Protein AF-A0A836WNL7-F1 (afdb_monomer)

Structure (mmCIF, N/CA/C/O backbone):
data_AF-A0A836WNL7-F1
#
_entry.id   AF-A0A836WNL7-F1
#
loop_
_atom_site.group_PDB
_atom_site.id
_atom_site.type_symbol
_atom_site.label_atom_id
_atom_site.label_alt_id
_atom_site.label_comp_id
_atom_site.label_asym_id
_atom_site.label_entity_id
_atom_site.label_seq_id
_atom_site.pdbx_PDB_ins_code
_atom_site.Cartn_x
_atom_site.Cartn_y
_atom_site.Cartn_z
_atom_site.occupancy
_atom_site.B_iso_or_equiv
_atom_site.auth_seq_id
_atom_site.auth_comp_id
_atom_site.auth_asym_id
_atom_site.auth_atom_id
_at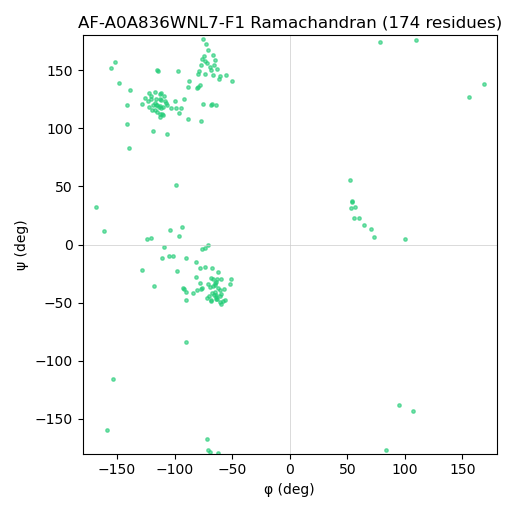om_site.pdbx_PDB_model_num
ATOM 1 N N . MET A 1 1 ? -23.773 41.985 -26.431 1.00 36.91 1 MET A N 1
ATOM 2 C CA . MET A 1 1 ? -22.742 41.544 -27.398 1.00 36.91 1 MET A CA 1
ATOM 3 C C . MET A 1 1 ? -21.486 41.192 -26.605 1.00 36.91 1 MET A C 1
ATOM 5 O O . MET A 1 1 ? -20.664 42.053 -26.332 1.00 36.91 1 MET A O 1
ATOM 9 N N . MET A 1 2 ? -21.438 39.966 -26.078 1.00 31.97 2 MET A N 1
ATOM 10 C CA . MET A 1 2 ? -20.544 39.547 -24.991 1.00 31.97 2 MET A CA 1
ATOM 11 C C . MET A 1 2 ? -19.539 38.528 -25.542 1.00 31.97 2 MET A C 1
ATOM 13 O O . MET A 1 2 ? -19.937 37.491 -26.067 1.00 31.97 2 MET A O 1
ATOM 17 N N . ARG A 1 3 ? -18.244 38.865 -25.496 1.00 30.48 3 ARG A N 1
ATOM 18 C CA . ARG A 1 3 ? -17.140 38.001 -25.944 1.00 30.48 3 ARG A CA 1
ATOM 19 C C . ARG A 1 3 ? -17.009 36.801 -25.004 1.00 30.48 3 ARG A C 1
ATOM 21 O O . ARG A 1 3 ? -16.735 36.974 -23.820 1.00 30.48 3 ARG A O 1
ATOM 28 N N . ILE A 1 4 ? -17.155 35.603 -25.557 1.00 38.91 4 ILE A N 1
ATOM 29 C CA . ILE A 1 4 ? -16.926 34.326 -24.878 1.00 38.91 4 ILE A CA 1
ATOM 30 C C . ILE A 1 4 ? -15.406 34.094 -24.809 1.00 38.91 4 ILE A C 1
ATOM 32 O O . ILE A 1 4 ? -14.763 33.813 -25.817 1.00 38.91 4 ILE A O 1
ATOM 36 N N . ARG A 1 5 ? -14.825 34.255 -23.614 1.00 42.00 5 ARG A N 1
ATOM 37 C CA . ARG A 1 5 ? -13.522 33.692 -23.215 1.00 42.00 5 ARG A CA 1
ATOM 38 C C . ARG A 1 5 ? -13.811 32.301 -22.648 1.00 42.00 5 ARG A C 1
ATOM 40 O O . ARG A 1 5 ? -14.395 32.218 -21.575 1.00 42.00 5 ARG A O 1
ATOM 47 N N . GLY A 1 6 ? -13.451 31.236 -23.360 1.00 35.34 6 GLY A N 1
ATOM 48 C CA . GLY A 1 6 ? -13.792 29.877 -22.921 1.00 35.34 6 GLY A CA 1
ATOM 49 C C . GLY A 1 6 ? -13.090 28.746 -23.667 1.00 35.34 6 GLY A C 1
ATOM 50 O O . GLY A 1 6 ? -13.686 27.695 -23.853 1.00 35.34 6 GLY A O 1
ATOM 51 N N . LEU A 1 7 ? -11.852 28.946 -24.123 1.00 39.00 7 LEU A N 1
ATOM 52 C C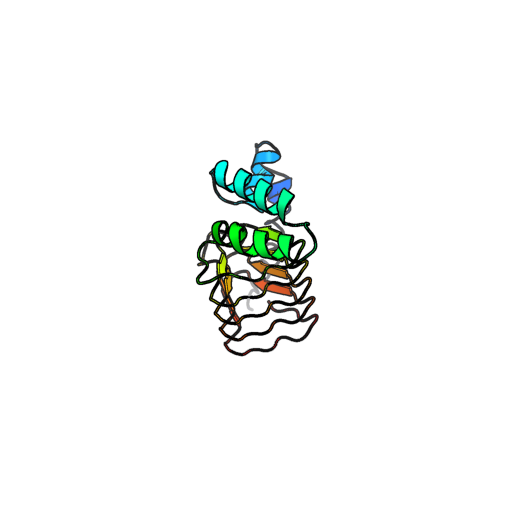A . LEU A 1 7 ? -11.053 27.883 -24.740 1.00 39.00 7 LEU A CA 1
ATOM 53 C C . LEU A 1 7 ? -9.601 27.985 -24.262 1.00 39.00 7 LEU A C 1
ATOM 55 O O . LEU A 1 7 ? -8.788 28.607 -24.938 1.00 39.00 7 LEU A O 1
ATOM 59 N N . GLN A 1 8 ? -9.288 27.425 -23.084 1.00 38.69 8 GLN A N 1
ATOM 60 C CA . GLN A 1 8 ? -7.892 27.123 -22.709 1.00 38.69 8 GLN A CA 1
ATOM 61 C C . GLN A 1 8 ? -7.681 26.098 -21.570 1.00 38.69 8 GLN A C 1
ATOM 63 O O . GLN A 1 8 ? -6.557 25.930 -21.116 1.00 38.69 8 GLN A O 1
ATOM 68 N N . GLU A 1 9 ? -8.698 25.350 -21.125 1.00 37.88 9 GLU A N 1
ATOM 69 C CA . GLU A 1 9 ? -8.537 24.370 -20.022 1.00 37.88 9 GLU A CA 1
ATOM 70 C C . GLU A 1 9 ? -8.297 22.914 -20.478 1.00 37.88 9 GLU A C 1
ATOM 72 O O . GLU A 1 9 ? -8.245 22.000 -19.658 1.00 37.88 9 GLU A O 1
ATOM 77 N N . GLY A 1 10 ? -8.112 22.674 -21.780 1.00 35.94 10 GLY A N 1
ATOM 78 C CA . GLY A 1 10 ? -8.030 21.321 -22.351 1.00 35.94 10 GLY A CA 1
ATOM 79 C C . GLY A 1 10 ? -6.639 20.676 -22.432 1.00 35.94 10 GLY A C 1
ATOM 80 O O . GLY A 1 10 ? -6.562 19.480 -22.695 1.00 35.94 10 GLY A O 1
ATOM 81 N N . GLU A 1 11 ? -5.542 21.410 -22.219 1.00 33.09 11 GLU A N 1
ATOM 82 C CA . GLU A 1 11 ? -4.189 20.919 -22.569 1.00 33.09 11 GLU A CA 1
ATOM 83 C C . GLU A 1 11 ? -3.281 20.575 -21.373 1.00 33.09 11 GLU A C 1
ATOM 85 O O . GLU A 1 11 ? -2.185 20.052 -21.549 1.00 33.09 11 GLU A O 1
ATOM 90 N N . LEU A 1 12 ? -3.735 20.771 -20.132 1.00 40.84 12 LEU A N 1
ATOM 91 C CA . LEU A 1 12 ? -2.866 20.727 -18.943 1.00 40.84 12 LEU A CA 1
ATOM 92 C C . LEU A 1 12 ? -2.769 19.371 -18.214 1.00 40.84 12 LEU A C 1
ATOM 94 O O . LEU A 1 12 ? -2.291 19.321 -17.082 1.00 40.84 12 LEU A O 1
ATOM 98 N N . LYS A 1 13 ? -3.196 18.249 -18.815 1.00 41.47 13 LYS A N 1
ATOM 99 C CA . LYS A 1 13 ? -3.274 16.956 -18.092 1.00 41.47 13 LYS A CA 1
ATOM 100 C C . LYS A 1 13 ? -2.527 15.762 -18.681 1.00 41.47 13 LYS A C 1
ATOM 102 O O . LYS A 1 13 ? -2.578 14.681 -18.097 1.00 41.47 13 LYS A O 1
ATOM 107 N N . THR A 1 14 ? -1.764 15.949 -19.755 1.00 35.97 14 THR A N 1
ATOM 108 C CA . THR A 1 14 ? -1.021 14.850 -20.410 1.00 35.97 14 THR A CA 1
ATOM 109 C C . THR A 1 14 ? 0.503 14.959 -20.245 1.00 35.97 14 THR A C 1
ATOM 111 O O . THR A 1 14 ? 1.229 13.993 -20.482 1.00 35.97 14 THR A O 1
ATOM 114 N N . GLU A 1 15 ? 1.017 16.096 -19.763 1.00 41.31 15 GLU A N 1
ATOM 115 C CA . GLU A 1 15 ? 2.460 16.387 -19.756 1.00 41.31 15 GLU A CA 1
ATOM 116 C C . GLU A 1 15 ? 3.266 15.678 -18.649 1.00 41.31 15 GLU A C 1
ATOM 118 O O . GLU A 1 15 ? 4.472 15.479 -18.793 1.00 41.31 15 GLU A O 1
ATOM 123 N N . GLY A 1 16 ? 2.631 15.208 -17.570 1.00 47.62 16 GLY A N 1
ATOM 124 C CA . GLY A 1 16 ? 3.345 14.723 -16.377 1.00 47.62 16 GLY A CA 1
ATOM 125 C C . GLY A 1 16 ? 4.158 13.427 -16.545 1.00 47.62 16 GLY A C 1
ATOM 126 O O . GLY A 1 16 ? 5.073 13.180 -15.762 1.00 47.62 16 GLY A O 1
ATOM 127 N N . THR A 1 17 ? 3.872 12.600 -17.561 1.00 48.97 17 THR A N 1
ATOM 128 C CA . THR A 1 17 ? 4.565 11.302 -17.749 1.00 48.97 17 THR A CA 1
ATOM 129 C C . THR A 1 17 ? 5.353 11.218 -19.062 1.00 48.97 17 THR A C 1
ATOM 131 O O . THR A 1 17 ? 6.455 10.668 -19.072 1.00 48.97 17 THR A O 1
ATOM 134 N N . GLN A 1 18 ? 4.859 11.812 -20.157 1.00 49.47 18 GLN A N 1
ATOM 135 C CA . GLN A 1 18 ? 5.565 11.803 -21.448 1.00 49.47 18 GLN A CA 1
ATOM 136 C C . GLN A 1 18 ? 6.716 12.823 -21.510 1.00 49.47 18 GLN A C 1
ATOM 138 O O . GLN A 1 18 ? 7.769 12.519 -22.079 1.00 49.47 18 GLN A O 1
ATOM 143 N N . ALA A 1 19 ? 6.609 13.985 -20.854 1.00 49.03 19 ALA A N 1
ATOM 144 C CA . ALA A 1 19 ? 7.695 14.972 -20.844 1.00 49.03 19 ALA A CA 1
ATOM 145 C C . ALA A 1 19 ? 8.943 14.461 -20.094 1.00 49.03 19 ALA A C 1
ATOM 147 O O . ALA A 1 19 ? 10.072 14.682 -20.536 1.00 49.03 19 ALA A O 1
ATOM 148 N N . ALA A 1 20 ? 8.755 13.681 -19.021 1.00 50.22 20 ALA A N 1
ATOM 149 C CA . ALA A 1 20 ? 9.847 13.093 -18.236 1.00 50.22 20 ALA A CA 1
ATOM 150 C C . ALA A 1 20 ? 10.658 12.032 -19.016 1.00 50.22 20 ALA A C 1
ATOM 152 O O . ALA A 1 20 ? 11.864 11.853 -18.791 1.00 50.22 20 ALA A O 1
ATOM 153 N N . LEU A 1 21 ? 10.016 11.334 -19.958 1.00 52.97 21 LEU A N 1
ATOM 154 C CA . LEU A 1 21 ? 10.684 10.390 -20.854 1.00 52.97 21 LEU A CA 1
ATOM 155 C C . LEU A 1 21 ? 11.452 11.125 -21.961 1.00 52.97 21 LEU A C 1
ATOM 157 O O . LEU A 1 21 ? 12.590 10.748 -22.243 1.00 52.97 21 LEU A O 1
ATOM 161 N N . THR A 1 22 ? 10.903 12.225 -22.482 1.00 57.53 22 THR A N 1
ATOM 162 C CA . THR A 1 22 ? 11.357 12.821 -23.750 1.00 57.53 22 THR A CA 1
ATOM 163 C C . THR A 1 22 ? 12.325 14.005 -23.605 1.00 57.53 22 THR A C 1
ATOM 165 O O . THR A 1 22 ? 13.107 14.242 -24.522 1.00 57.53 22 THR A O 1
ATOM 168 N N . ARG A 1 23 ? 12.378 14.732 -22.472 1.00 51.62 23 ARG A N 1
ATOM 169 C CA . ARG A 1 23 ? 13.345 15.840 -22.294 1.00 51.62 23 ARG A CA 1
ATOM 170 C C . ARG A 1 23 ? 13.933 15.937 -20.884 1.00 51.62 23 ARG A C 1
ATOM 172 O O . ARG A 1 23 ? 13.234 16.149 -19.902 1.00 51.62 23 ARG A O 1
ATOM 179 N N . GLY A 1 24 ? 15.258 15.819 -20.809 1.00 44.22 24 GLY A N 1
ATOM 180 C CA . GLY A 1 24 ? 16.067 16.154 -19.635 1.00 44.22 24 GLY A CA 1
ATOM 181 C C . GLY A 1 24 ? 17.393 15.379 -19.625 1.00 44.22 24 GLY A C 1
ATOM 182 O O . GLY A 1 24 ? 17.347 14.150 -19.729 1.00 44.22 24 GLY A O 1
ATOM 183 N N . PRO A 1 25 ? 18.562 16.039 -19.502 1.00 48.31 25 PRO A N 1
ATOM 184 C CA . PRO A 1 25 ? 19.845 15.349 -19.436 1.00 48.31 25 PRO A CA 1
ATOM 185 C C . PRO A 1 25 ? 19.931 14.556 -18.124 1.00 48.31 25 PRO A C 1
ATOM 187 O O . PRO A 1 25 ? 19.791 15.106 -17.031 1.00 48.31 25 PRO A O 1
ATOM 190 N N . GLY A 1 26 ? 20.117 13.240 -18.225 1.00 55.16 26 GLY A N 1
ATOM 191 C CA . GLY A 1 26 ? 20.288 12.355 -17.073 1.00 55.16 26 GLY A CA 1
ATOM 192 C C . GLY A 1 26 ? 20.212 10.875 -17.448 1.00 55.16 26 GLY A C 1
ATOM 193 O O . GLY A 1 26 ? 19.359 10.475 -18.236 1.00 55.16 26 GLY A O 1
ATOM 194 N N . SER A 1 27 ? 21.101 10.063 -16.866 1.00 67.25 27 SER A N 1
ATOM 195 C CA . SER A 1 27 ? 21.155 8.604 -17.059 1.00 67.25 27 SER A CA 1
ATOM 196 C C . SER A 1 27 ? 19.811 7.928 -16.726 1.00 67.25 27 SER A C 1
ATOM 198 O O . SER A 1 27 ? 19.111 8.362 -15.807 1.00 67.25 27 SER A O 1
ATOM 200 N N . ALA A 1 28 ? 19.447 6.852 -17.437 1.00 63.75 28 ALA A N 1
ATOM 201 C 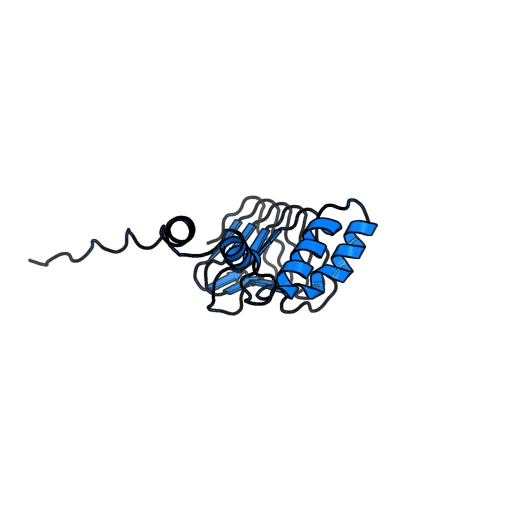CA . ALA A 1 28 ? 18.192 6.103 -17.255 1.00 63.75 28 ALA A CA 1
ATOM 202 C C . ALA A 1 28 ? 17.944 5.683 -15.790 1.00 63.75 28 ALA A C 1
ATOM 204 O O . ALA A 1 28 ? 16.818 5.747 -15.293 1.00 63.75 28 ALA A O 1
ATOM 205 N N . LEU A 1 29 ? 19.023 5.381 -15.062 1.00 57.56 29 LEU A N 1
ATOM 206 C CA . LEU A 1 29 ? 19.017 5.087 -13.627 1.00 57.56 29 LEU A CA 1
ATOM 207 C C . LEU A 1 29 ? 18.528 6.264 -12.768 1.00 57.56 29 LEU A C 1
ATOM 209 O O . LEU A 1 29 ? 17.810 6.071 -11.787 1.00 57.56 29 LEU A O 1
ATOM 213 N N . ALA A 1 30 ? 18.868 7.500 -13.138 1.00 57.41 30 ALA A N 1
ATOM 214 C CA . ALA A 1 30 ? 18.423 8.693 -12.422 1.00 57.41 30 ALA A CA 1
ATOM 215 C C . ALA A 1 30 ? 16.922 8.959 -12.625 1.00 57.41 30 ALA A C 1
ATOM 217 O O . ALA A 1 30 ? 16.256 9.411 -11.689 1.00 57.41 30 ALA A O 1
ATOM 218 N N . LYS A 1 31 ? 16.384 8.647 -13.814 1.00 57.75 31 LYS A N 1
ATOM 219 C CA . LYS A 1 31 ? 14.941 8.718 -14.0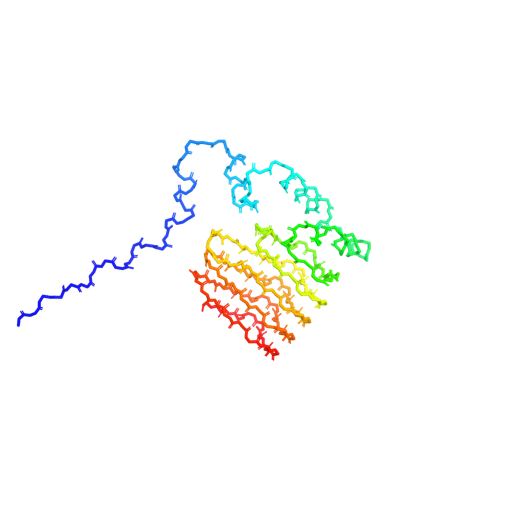99 1.00 57.75 31 LYS A CA 1
ATOM 220 C C . LYS A 1 31 ? 14.175 7.645 -13.324 1.00 57.75 31 LYS A C 1
ATOM 222 O O . LYS A 1 31 ? 13.230 7.985 -12.618 1.00 57.75 31 LYS A O 1
ATOM 227 N N . TYR A 1 32 ? 14.634 6.393 -13.364 1.00 60.22 32 TYR A N 1
ATOM 228 C CA . TYR A 1 32 ? 14.039 5.289 -12.602 1.00 60.22 32 TYR A CA 1
ATOM 229 C C . TYR A 1 32 ? 14.000 5.589 -11.096 1.00 60.22 32 TYR A C 1
ATOM 231 O O . TYR A 1 32 ? 12.941 5.538 -10.468 1.00 60.22 32 TYR A O 1
ATOM 239 N N . ARG A 1 33 ? 15.123 6.050 -10.529 1.00 61.59 33 ARG A N 1
ATOM 240 C CA . ARG A 1 33 ? 15.211 6.449 -9.117 1.00 61.59 33 ARG A CA 1
ATOM 241 C C . ARG A 1 33 ? 14.212 7.539 -8.741 1.00 61.59 33 ARG A C 1
ATOM 243 O O . ARG A 1 33 ? 13.685 7.522 -7.632 1.00 61.59 33 ARG A O 1
ATOM 250 N N . ARG A 1 34 ? 13.968 8.510 -9.622 1.00 60.94 34 ARG A N 1
ATOM 251 C CA . ARG A 1 34 ? 13.021 9.600 -9.350 1.00 60.94 34 ARG A CA 1
ATOM 252 C C . ARG A 1 34 ? 11.576 9.101 -9.317 1.00 60.94 34 ARG A C 1
ATOM 254 O O . ARG A 1 34 ? 10.809 9.591 -8.504 1.00 60.94 34 ARG A O 1
ATOM 261 N N . VAL A 1 35 ? 11.234 8.141 -10.174 1.00 59.16 35 VAL A N 1
ATOM 262 C CA . VAL A 1 35 ? 9.866 7.620 -10.321 1.00 59.16 35 VAL A CA 1
ATOM 263 C C . VAL A 1 35 ? 9.508 6.593 -9.248 1.00 59.16 35 VAL A C 1
ATOM 265 O O . VAL A 1 35 ? 8.374 6.580 -8.781 1.00 59.16 35 VAL A O 1
ATOM 268 N N . VAL A 1 36 ? 10.446 5.716 -8.884 1.00 60.06 36 VAL A N 1
ATOM 269 C CA . VAL A 1 36 ? 10.183 4.600 -7.955 1.00 60.06 36 VAL A CA 1
ATOM 270 C C . VAL A 1 36 ? 10.430 5.011 -6.518 1.00 60.06 36 VAL A C 1
ATOM 272 O O . VAL A 1 36 ? 9.615 4.773 -5.629 1.00 60.06 36 VAL A O 1
ATOM 275 N N . VAL A 1 37 ? 11.572 5.653 -6.306 1.00 60.88 37 VAL A N 1
ATOM 276 C CA . VAL A 1 37 ? 11.985 6.117 -5.000 1.00 60.88 37 VAL A CA 1
ATOM 277 C C . VAL A 1 37 ? 11.406 7.525 -4.918 1.00 60.88 37 VAL A C 1
ATOM 279 O O . VAL A 1 37 ? 10.323 7.674 -4.373 1.00 60.88 37 VAL A O 1
ATOM 282 N N . GLY A 1 38 ? 12.055 8.568 -5.446 1.00 55.28 38 GLY A N 1
ATOM 283 C CA . GLY A 1 38 ? 11.664 9.981 -5.221 1.00 55.28 38 GLY A CA 1
ATOM 284 C C . GLY A 1 38 ? 12.497 10.725 -4.152 1.00 55.28 38 GLY A C 1
ATOM 285 O O . GLY A 1 38 ? 12.223 11.873 -3.821 1.00 55.28 38 GLY A O 1
ATOM 286 N N . ARG A 1 39 ? 13.538 10.085 -3.600 1.00 53.38 39 ARG A N 1
ATOM 287 C CA . ARG A 1 39 ? 14.492 10.600 -2.606 1.00 53.38 39 ARG A CA 1
ATOM 288 C C . ARG A 1 39 ? 15.842 10.663 -3.304 1.00 53.38 39 ARG A C 1
ATOM 290 O O . ARG A 1 39 ? 16.159 9.847 -4.169 1.00 53.38 39 ARG A O 1
ATOM 297 N N . ARG A 1 40 ? 16.677 11.616 -2.893 1.00 47.69 40 ARG A N 1
ATOM 298 C CA . ARG A 1 40 ? 18.022 11.844 -3.450 1.00 47.69 40 ARG A CA 1
ATOM 299 C C . ARG A 1 40 ? 19.071 10.822 -2.961 1.00 47.69 40 ARG A C 1
ATOM 301 O O . ARG A 1 40 ? 20.211 10.865 -3.410 1.00 47.69 40 ARG A O 1
ATOM 308 N N . GLN A 1 41 ? 18.697 9.913 -2.055 1.00 54.78 41 GLN A N 1
ATOM 309 C CA . GLN A 1 41 ? 19.607 9.027 -1.322 1.00 54.78 41 GLN A CA 1
ATOM 310 C C . GLN A 1 41 ? 19.657 7.620 -1.937 1.00 54.78 41 GLN A C 1
ATOM 312 O O . GLN A 1 41 ? 18.642 6.937 -2.035 1.00 54.78 41 GLN A O 1
ATOM 317 N N . TRP A 1 42 ? 20.860 7.172 -2.305 1.00 53.97 42 TRP A N 1
ATOM 318 C CA . TRP A 1 42 ? 21.120 5.856 -2.905 1.00 53.97 42 TRP A CA 1
ATOM 319 C C . TRP A 1 42 ? 20.778 4.673 -1.988 1.00 53.97 42 TRP A C 1
ATOM 321 O O . TRP A 1 42 ? 20.374 3.624 -2.476 1.00 53.97 42 TRP A O 1
ATOM 331 N N . ARG A 1 43 ? 20.881 4.854 -0.666 1.00 58.66 43 ARG A N 1
ATOM 332 C CA . ARG A 1 43 ? 20.601 3.803 0.325 1.00 58.66 43 ARG A CA 1
ATOM 333 C C . ARG A 1 43 ? 19.132 3.382 0.347 1.00 58.66 43 ARG A C 1
ATOM 335 O O . ARG A 1 43 ? 18.855 2.195 0.316 1.00 58.66 43 ARG A O 1
ATOM 342 N N . ALA A 1 44 ? 18.210 4.344 0.288 1.00 62.81 44 ALA A N 1
ATOM 343 C CA . ALA A 1 44 ? 16.774 4.060 0.257 1.00 62.81 44 ALA A CA 1
ATOM 344 C C . ALA A 1 44 ? 16.353 3.298 -1.012 1.00 62.81 44 ALA A C 1
ATOM 346 O O . ALA A 1 44 ? 15.436 2.487 -0.966 1.00 62.81 44 ALA A O 1
ATOM 347 N N . LEU A 1 45 ? 17.036 3.539 -2.139 1.00 66.94 45 LEU A N 1
ATOM 348 C CA . LEU A 1 45 ? 16.814 2.767 -3.362 1.00 66.94 45 LEU A CA 1
ATOM 349 C C . LEU A 1 45 ? 17.325 1.338 -3.211 1.00 66.94 45 LEU A C 1
ATOM 351 O O . LEU A 1 45 ? 16.635 0.404 -3.587 1.00 66.94 45 LEU A O 1
ATOM 355 N N . LEU A 1 46 ? 18.514 1.169 -2.642 1.00 68.00 46 LEU A N 1
ATOM 356 C CA . LEU A 1 46 ? 19.119 -0.146 -2.479 1.00 68.00 46 LEU A CA 1
ATOM 357 C C . LEU A 1 46 ? 18.337 -1.001 -1.470 1.00 68.00 46 LEU A C 1
ATOM 359 O O . LEU A 1 46 ? 18.058 -2.159 -1.747 1.00 68.00 46 LEU A O 1
ATOM 363 N N . GLU A 1 47 ? 17.899 -0.422 -0.351 1.00 70.50 47 GLU A N 1
ATOM 364 C CA . GLU A 1 47 ? 16.998 -1.084 0.602 1.00 70.50 47 GLU A CA 1
ATOM 365 C C . GLU A 1 47 ? 15.661 -1.459 -0.043 1.00 70.50 47 GLU A C 1
ATOM 367 O O . GLU A 1 47 ? 15.191 -2.580 0.138 1.00 70.50 47 GLU A O 1
ATOM 372 N N . TYR A 1 48 ? 15.071 -0.555 -0.830 1.00 75.12 48 TYR A N 1
ATOM 373 C CA . TYR A 1 48 ? 13.842 -0.834 -1.566 1.00 75.12 48 TYR A CA 1
ATOM 374 C C . TYR A 1 48 ? 14.014 -2.000 -2.544 1.00 75.12 48 TYR A C 1
ATOM 376 O O . TYR A 1 48 ? 13.219 -2.935 -2.510 1.00 75.12 48 TYR A O 1
ATOM 384 N N . GLU A 1 49 ? 15.048 -1.973 -3.384 1.00 77.88 49 GLU A N 1
ATOM 385 C CA . GLU A 1 49 ? 15.319 -3.011 -4.387 1.00 77.88 49 GLU A CA 1
ATOM 386 C C . GLU A 1 49 ? 15.652 -4.352 -3.730 1.00 77.88 49 GLU A C 1
ATOM 388 O O . GLU A 1 49 ? 15.147 -5.388 -4.150 1.00 77.88 49 GLU A O 1
ATOM 393 N N . LEU A 1 50 ? 16.432 -4.351 -2.644 1.00 75.56 50 LEU A N 1
ATOM 394 C CA . LEU A 1 50 ? 16.711 -5.574 -1.895 1.00 75.56 50 LEU A CA 1
ATOM 395 C C . LEU A 1 50 ? 15.434 -6.148 -1.279 1.00 75.56 50 LEU A C 1
ATOM 397 O O . LEU A 1 50 ? 15.176 -7.343 -1.396 1.00 75.56 50 LEU A O 1
ATOM 401 N N . ILE A 1 51 ? 14.614 -5.313 -0.639 1.00 75.31 51 ILE A N 1
ATOM 402 C CA . ILE A 1 51 ? 13.425 -5.790 0.068 1.00 75.31 51 ILE A CA 1
ATOM 403 C C . ILE A 1 51 ? 12.343 -6.241 -0.916 1.00 75.31 51 ILE A C 1
ATOM 405 O O . ILE A 1 51 ? 11.764 -7.313 -0.746 1.00 75.31 51 ILE A O 1
ATOM 409 N N . THR A 1 52 ? 12.070 -5.452 -1.953 1.00 74.12 52 THR A N 1
ATOM 410 C CA . THR A 1 52 ? 11.027 -5.774 -2.936 1.00 74.12 52 THR A CA 1
ATOM 411 C C . THR A 1 52 ? 11.479 -6.843 -3.930 1.00 74.12 52 THR A C 1
ATOM 413 O O . THR A 1 52 ? 10.693 -7.738 -4.238 1.00 74.12 52 THR A O 1
ATOM 416 N N . GLY A 1 53 ? 12.743 -6.822 -4.359 1.00 71.50 53 GLY A N 1
ATOM 417 C CA . GLY A 1 53 ? 13.321 -7.801 -5.278 1.00 71.50 53 GLY A CA 1
ATOM 418 C C . GLY A 1 53 ? 13.468 -9.192 -4.662 1.00 71.50 53 GLY A C 1
ATOM 419 O O . GLY A 1 53 ? 13.035 -10.169 -5.270 1.00 71.50 53 GLY A O 1
ATOM 420 N N . PHE A 1 54 ? 14.012 -9.306 -3.443 1.00 68.94 54 PHE A N 1
ATOM 421 C CA . PHE A 1 54 ? 14.196 -10.615 -2.802 1.00 68.94 54 PHE A CA 1
ATOM 422 C C . PHE A 1 54 ? 12.943 -11.111 -2.072 1.00 68.94 54 PHE A C 1
ATOM 424 O O . PHE A 1 54 ? 12.606 -12.289 -2.179 1.00 68.94 54 PHE A O 1
ATOM 431 N N . PHE A 1 55 ? 12.228 -10.245 -1.340 1.00 71.00 55 PHE A N 1
ATOM 432 C CA . PHE A 1 55 ? 11.124 -10.681 -0.467 1.00 71.00 55 PHE A CA 1
ATOM 433 C C . PHE A 1 55 ? 9.727 -10.457 -1.053 1.00 71.00 55 PHE A C 1
ATOM 435 O O . PHE A 1 55 ? 8.752 -10.976 -0.505 1.00 71.00 55 PHE A O 1
ATOM 442 N N . GLY A 1 56 ? 9.596 -9.724 -2.163 1.00 70.25 56 GLY A N 1
ATOM 443 C CA . GLY A 1 56 ? 8.292 -9.404 -2.752 1.00 70.25 56 GLY A CA 1
ATOM 444 C C . GLY A 1 56 ? 7.557 -10.607 -3.354 1.00 70.25 56 GLY A C 1
ATOM 445 O O . GLY A 1 56 ? 6.323 -10.626 -3.360 1.00 70.25 56 GLY A O 1
ATOM 446 N N . GLY A 1 57 ? 8.297 -11.613 -3.834 1.00 76.12 57 GLY A N 1
ATOM 447 C CA . GLY A 1 57 ? 7.748 -12.793 -4.516 1.00 76.12 57 GLY A CA 1
ATOM 448 C C . GLY A 1 57 ? 7.720 -14.084 -3.694 1.00 76.12 57 GLY A C 1
ATOM 449 O O . GLY A 1 57 ? 7.111 -15.056 -4.134 1.00 76.12 57 GLY A O 1
ATOM 450 N N . TRP A 1 58 ? 8.357 -14.130 -2.516 1.00 77.12 58 TRP A N 1
ATOM 451 C CA . TRP A 1 58 ? 8.479 -15.377 -1.751 1.00 77.12 58 TRP A CA 1
ATOM 452 C C . TRP A 1 58 ? 7.105 -15.902 -1.292 1.00 77.12 58 TRP A C 1
ATOM 454 O O . TRP A 1 58 ? 6.392 -15.204 -0.554 1.00 77.12 58 TRP A O 1
ATOM 464 N N . PRO A 1 59 ? 6.711 -17.122 -1.710 1.00 79.12 59 PRO A N 1
ATOM 465 C CA . PRO A 1 59 ? 5.436 -17.704 -1.325 1.00 79.12 59 PRO A CA 1
ATOM 466 C C . PRO A 1 59 ? 5.446 -18.195 0.131 1.00 79.12 59 PRO A C 1
ATOM 468 O O . PRO A 1 59 ? 6.490 -18.411 0.747 1.00 79.12 59 PRO A O 1
ATOM 471 N N . GLY A 1 60 ? 4.249 -18.393 0.682 1.00 82.19 60 GLY A N 1
ATOM 472 C CA . GLY A 1 60 ? 4.052 -19.029 1.985 1.00 82.19 60 GLY A CA 1
ATOM 473 C C . GLY A 1 60 ? 4.196 -18.114 3.208 1.00 82.19 60 GLY A C 1
ATOM 474 O O . GLY A 1 60 ? 4.381 -16.896 3.116 1.00 82.19 60 GLY A O 1
ATOM 475 N N . ALA A 1 61 ? 4.079 -18.736 4.387 1.00 85.00 61 ALA A N 1
ATOM 476 C CA . ALA A 1 61 ? 4.063 -18.056 5.684 1.00 85.00 61 ALA A CA 1
ATOM 477 C C . ALA A 1 61 ? 5.392 -17.355 6.013 1.00 85.00 61 ALA A C 1
ATOM 479 O O . ALA A 1 61 ? 5.384 -16.263 6.580 1.00 85.00 61 ALA A O 1
ATOM 480 N N . LEU A 1 62 ? 6.524 -17.935 5.596 1.00 84.06 62 LEU A N 1
ATOM 481 C CA . LEU A 1 62 ? 7.848 -17.326 5.755 1.00 84.06 62 LEU A CA 1
ATOM 482 C C . LEU A 1 62 ? 7.955 -16.012 4.977 1.00 84.06 62 LEU A C 1
ATOM 484 O O . LEU A 1 62 ? 8.359 -14.996 5.537 1.00 84.06 62 LEU A O 1
ATOM 488 N N . GLY A 1 63 ? 7.515 -15.998 3.716 1.00 84.88 63 GLY A N 1
ATOM 489 C CA . GLY A 1 63 ? 7.483 -14.777 2.916 1.00 84.88 63 GLY A CA 1
ATOM 490 C C . GLY A 1 63 ? 6.587 -13.708 3.539 1.00 84.88 63 GLY A C 1
ATOM 491 O O . GLY A 1 63 ? 6.936 -12.529 3.535 1.00 84.88 63 GLY A O 1
ATOM 492 N N . LEU A 1 64 ? 5.435 -14.096 4.100 1.00 85.19 64 LEU A N 1
ATOM 493 C CA . LEU A 1 64 ? 4.549 -13.162 4.802 1.00 85.19 64 LEU A CA 1
ATOM 494 C C . LEU A 1 64 ? 5.215 -12.575 6.054 1.00 85.19 64 LEU A C 1
ATOM 496 O O . LEU A 1 64 ? 5.134 -11.370 6.286 1.00 85.19 64 LEU A O 1
ATOM 500 N N . TRP A 1 65 ? 5.896 -13.408 6.839 1.00 87.12 65 TRP A N 1
ATOM 501 C CA . TRP A 1 65 ? 6.612 -12.973 8.034 1.00 87.12 65 TRP A CA 1
ATOM 502 C C . TRP A 1 65 ? 7.762 -12.013 7.702 1.00 87.12 65 TRP A C 1
ATOM 504 O O . TRP A 1 65 ? 7.865 -10.955 8.320 1.00 87.12 65 TRP A O 1
ATOM 514 N N . LEU A 1 66 ? 8.567 -12.316 6.678 1.00 85.62 66 LEU A N 1
ATOM 515 C CA . LEU A 1 66 ? 9.640 -11.432 6.210 1.00 85.62 66 LEU A CA 1
ATOM 516 C C . LEU A 1 66 ? 9.083 -10.067 5.796 1.00 85.62 66 LEU A C 1
ATOM 518 O O . LEU A 1 66 ? 9.553 -9.033 6.271 1.00 85.62 66 LEU A O 1
ATOM 522 N N . ARG A 1 67 ? 8.023 -10.045 4.982 1.00 86.12 67 ARG A N 1
ATOM 523 C CA . ARG A 1 67 ? 7.371 -8.795 4.566 1.00 86.12 67 ARG A CA 1
ATOM 524 C C . ARG A 1 67 ? 6.842 -8.011 5.764 1.00 86.12 67 ARG A C 1
ATOM 526 O O . ARG A 1 67 ? 7.096 -6.816 5.862 1.00 86.12 67 ARG A O 1
ATOM 533 N N . ARG A 1 68 ? 6.216 -8.688 6.729 1.00 87.06 68 ARG A N 1
ATOM 534 C CA . ARG A 1 68 ? 5.732 -8.088 7.981 1.00 87.06 68 ARG A CA 1
ATOM 535 C C . ARG A 1 68 ? 6.844 -7.441 8.819 1.00 87.06 68 ARG A C 1
ATOM 537 O O . ARG A 1 68 ? 6.563 -6.490 9.541 1.00 87.06 68 ARG A O 1
ATOM 544 N N . CYS A 1 69 ? 8.079 -7.934 8.735 1.00 85.50 69 CYS A N 1
ATOM 545 C CA . CYS A 1 69 ? 9.228 -7.409 9.480 1.00 85.50 69 CYS A CA 1
ATOM 546 C C . CYS A 1 69 ? 9.997 -6.310 8.725 1.00 85.50 69 CYS A C 1
ATOM 548 O O . CYS A 1 69 ? 10.404 -5.324 9.339 1.00 85.50 69 CYS A O 1
ATOM 550 N N . PHE A 1 70 ? 10.204 -6.463 7.413 1.00 84.44 70 PHE A N 1
ATOM 551 C CA . PHE A 1 70 ? 11.065 -5.570 6.626 1.00 84.44 70 PHE A CA 1
ATOM 552 C C . PHE A 1 70 ? 10.319 -4.403 5.971 1.00 84.44 70 PHE A C 1
ATOM 554 O O . PHE A 1 70 ? 10.846 -3.293 5.949 1.00 84.44 70 PHE A O 1
ATOM 561 N N . TYR A 1 71 ? 9.090 -4.605 5.484 1.00 84.69 71 TYR A N 1
ATOM 562 C CA . TYR A 1 71 ? 8.342 -3.546 4.794 1.00 84.69 71 TYR A CA 1
ATOM 563 C C . TYR A 1 71 ? 7.976 -2.345 5.683 1.00 84.69 71 TYR A C 1
ATOM 565 O O . TYR A 1 71 ? 8.008 -1.234 5.157 1.00 84.69 71 TYR A O 1
ATOM 573 N N . PRO A 1 72 ? 7.696 -2.486 6.999 1.00 86.94 72 PRO A N 1
ATOM 574 C CA . PRO A 1 72 ? 7.469 -1.337 7.883 1.00 86.94 72 PRO A CA 1
ATOM 575 C C . PRO A 1 72 ? 8.560 -0.265 7.820 1.00 86.94 72 PRO A C 1
ATOM 577 O O . PRO A 1 72 ? 8.262 0.910 7.994 1.00 86.94 72 PRO A O 1
ATOM 580 N N . ARG A 1 73 ? 9.810 -0.654 7.528 1.00 84.50 73 ARG A N 1
ATOM 581 C CA . ARG A 1 73 ? 10.955 0.265 7.433 1.00 84.50 73 ARG A CA 1
ATOM 582 C C . ARG A 1 73 ? 10.953 1.124 6.166 1.00 84.50 73 ARG A C 1
ATOM 584 O O . ARG A 1 73 ? 11.647 2.132 6.128 1.00 84.50 73 ARG A O 1
ATOM 591 N N . LEU A 1 74 ? 10.209 0.723 5.133 1.00 85.00 74 LEU A N 1
ATOM 592 C CA . LEU A 1 74 ? 10.105 1.470 3.876 1.00 85.00 74 LEU A CA 1
ATOM 593 C C . LEU A 1 74 ? 9.103 2.626 3.974 1.00 85.00 74 LEU A C 1
ATOM 595 O O . LEU A 1 74 ? 9.226 3.612 3.243 1.00 85.00 74 LEU A O 1
ATOM 599 N N . PHE A 1 75 ? 8.099 2.481 4.840 1.00 89.06 75 PHE A N 1
ATOM 600 C CA . PHE A 1 75 ? 7.017 3.444 5.002 1.00 89.06 75 PHE A CA 1
ATOM 601 C C . PHE A 1 75 ? 7.458 4.681 5.787 1.00 89.06 75 PHE A C 1
ATOM 603 O O . PHE A 1 75 ? 8.452 4.654 6.511 1.00 89.06 75 PHE A O 1
ATOM 610 N N . ARG A 1 76 ? 6.710 5.783 5.646 1.00 88.12 76 ARG A N 1
ATOM 611 C CA . ARG A 1 76 ? 6.923 6.995 6.454 1.00 88.12 76 ARG A CA 1
ATOM 612 C C . ARG A 1 76 ? 6.732 6.690 7.929 1.00 88.12 76 ARG A C 1
ATOM 614 O O . ARG A 1 76 ? 7.543 7.061 8.769 1.00 88.12 76 ARG A O 1
ATOM 621 N N . GLU A 1 77 ? 5.615 6.035 8.196 1.00 89.94 77 GLU A N 1
ATOM 622 C CA . GLU A 1 77 ? 5.135 5.682 9.510 1.00 89.94 77 GLU A CA 1
ATOM 623 C C . GLU A 1 77 ? 4.368 4.372 9.385 1.00 89.94 77 GLU A C 1
ATOM 625 O O . GLU A 1 77 ? 3.623 4.148 8.427 1.00 89.94 77 GLU A O 1
ATOM 630 N N . CYS A 1 78 ? 4.571 3.490 10.351 1.00 92.44 78 CYS A N 1
ATOM 631 C CA . CYS A 1 78 ? 3.845 2.241 10.438 1.00 92.44 78 CYS A CA 1
ATOM 632 C C . CYS A 1 78 ? 3.552 1.973 11.912 1.00 92.44 78 CYS A C 1
ATOM 634 O O . CYS A 1 78 ? 4.439 1.578 12.666 1.00 92.44 78 CYS A O 1
ATOM 636 N N . ALA A 1 79 ? 2.309 2.210 12.330 1.00 90.06 79 ALA A N 1
ATOM 637 C CA . ALA A 1 79 ? 1.893 2.108 13.728 1.00 90.06 79 ALA A CA 1
ATOM 638 C C . ALA A 1 79 ? 1.769 0.653 14.226 1.00 90.06 79 ALA A C 1
ATOM 640 O O . ALA A 1 79 ? 1.462 0.408 15.393 1.00 90.06 79 ALA A O 1
ATOM 641 N N . GLY A 1 80 ? 1.984 -0.340 13.359 1.00 88.69 80 GLY A N 1
ATOM 642 C CA . GLY A 1 80 ? 1.868 -1.751 13.701 1.00 88.69 80 GLY A CA 1
ATOM 643 C C . GLY A 1 80 ? 2.624 -2.664 12.744 1.00 88.69 80 GLY A C 1
ATOM 644 O O . GLY A 1 80 ? 3.541 -2.253 12.043 1.00 88.69 80 GLY A O 1
ATOM 645 N N . LYS A 1 81 ? 2.241 -3.943 12.730 1.00 89.94 81 LYS A N 1
ATOM 646 C CA . LYS A 1 81 ? 2.828 -4.948 11.835 1.00 89.94 81 LYS A CA 1
ATOM 647 C C . LYS A 1 81 ? 1.829 -5.292 10.719 1.00 89.94 81 LYS A C 1
ATOM 649 O O . LYS A 1 81 ? 0.977 -6.151 10.968 1.00 89.94 81 LYS A O 1
ATOM 654 N N . PRO A 1 82 ? 1.907 -4.653 9.539 1.00 92.62 82 PRO A N 1
ATOM 655 C CA . PRO A 1 82 ? 0.946 -4.827 8.461 1.00 92.62 82 PRO A CA 1
ATOM 656 C C . PRO A 1 82 ? 1.062 -6.221 7.841 1.00 92.62 82 PRO A C 1
ATOM 658 O O . PRO A 1 82 ? 2.127 -6.847 7.847 1.00 92.62 82 PRO A O 1
ATOM 661 N N . ILE A 1 83 ? -0.044 -6.701 7.285 1.00 93.81 83 ILE A N 1
ATOM 662 C CA . ILE A 1 83 ? -0.087 -7.920 6.478 1.00 93.81 83 ILE A CA 1
ATOM 663 C C . ILE A 1 83 ? 0.014 -7.477 5.025 1.00 93.81 83 ILE A C 1
ATOM 665 O O . ILE A 1 83 ? -0.887 -6.816 4.524 1.00 93.81 83 ILE A O 1
ATOM 669 N N . ILE A 1 84 ? 1.118 -7.814 4.360 1.00 92.81 84 ILE A N 1
ATOM 670 C CA . ILE A 1 84 ? 1.378 -7.390 2.981 1.00 92.81 84 ILE A CA 1
ATOM 671 C C . ILE A 1 84 ? 1.440 -8.621 2.080 1.00 92.81 84 ILE A C 1
ATOM 673 O O . ILE A 1 84 ? 2.196 -9.559 2.336 1.00 92.81 84 ILE A O 1
ATOM 677 N N . GLY A 1 85 ? 0.617 -8.611 1.036 1.00 89.56 85 GLY A N 1
ATOM 678 C CA . GLY A 1 85 ? 0.472 -9.622 -0.001 1.00 89.56 85 GLY A CA 1
ATOM 679 C C . GLY A 1 85 ? 1.645 -9.637 -0.976 1.00 89.56 85 GLY A C 1
ATOM 680 O O . GLY A 1 85 ? 2.605 -8.872 -0.845 1.00 89.56 85 GLY A O 1
ATOM 681 N N . ARG A 1 86 ? 1.668 -10.637 -1.860 1.00 90.25 86 ARG A N 1
ATOM 682 C CA . ARG A 1 86 ? 2.789 -10.814 -2.797 1.00 90.25 86 ARG A CA 1
ATOM 683 C C . ARG A 1 86 ? 2.711 -9.748 -3.876 1.00 90.25 86 ARG A C 1
ATOM 685 O O . ARG A 1 86 ? 1.638 -9.197 -4.107 1.00 90.25 86 ARG A O 1
ATOM 692 N N . HIS A 1 87 ? 3.832 -9.454 -4.525 1.00 89.44 87 HIS A N 1
ATOM 693 C CA . HIS A 1 87 ? 3.860 -8.547 -5.678 1.00 89.44 87 HIS A CA 1
ATOM 694 C C . HIS A 1 87 ? 3.214 -7.174 -5.408 1.00 89.44 87 HIS A C 1
ATOM 696 O O . HIS A 1 87 ? 2.642 -6.563 -6.307 1.00 89.44 87 HIS A O 1
ATOM 702 N N . VAL A 1 88 ? 3.289 -6.690 -4.163 1.00 91.19 88 VAL A N 1
ATOM 703 C CA . VAL A 1 88 ? 2.831 -5.342 -3.819 1.00 91.19 88 VAL A CA 1
ATOM 704 C C . VAL A 1 88 ? 3.860 -4.341 -4.320 1.00 91.19 88 VAL A C 1
ATOM 706 O O . VAL A 1 88 ? 5.027 -4.380 -3.924 1.00 91.19 88 VAL A O 1
ATOM 709 N N . VAL A 1 89 ? 3.412 -3.438 -5.183 1.00 90.44 89 VAL A N 1
ATOM 710 C CA . VAL A 1 89 ? 4.235 -2.384 -5.766 1.00 90.44 89 VAL A CA 1
ATOM 711 C C . VAL A 1 89 ? 4.080 -1.132 -4.918 1.00 90.44 89 VAL A C 1
ATOM 713 O O . VAL A 1 89 ? 2.995 -0.564 -4.821 1.00 90.44 89 VAL A O 1
ATOM 716 N N . LEU A 1 90 ? 5.175 -0.682 -4.316 1.00 90.00 90 LEU A N 1
ATOM 717 C CA . LEU A 1 90 ? 5.218 0.567 -3.560 1.00 90.00 90 LEU A CA 1
ATOM 718 C C . LEU A 1 90 ? 6.039 1.586 -4.342 1.00 90.00 90 LEU A C 1
ATOM 720 O O . LEU A 1 90 ? 7.171 1.292 -4.713 1.00 90.00 90 LEU A O 1
ATOM 724 N N . ARG A 1 91 ? 5.512 2.781 -4.587 1.00 87.94 91 ARG A N 1
ATOM 725 C CA . ARG A 1 91 ? 6.264 3.894 -5.183 1.00 87.94 91 ARG A CA 1
ATOM 726 C C . ARG A 1 91 ? 6.223 5.079 -4.233 1.00 87.94 91 ARG A C 1
ATOM 728 O O . ARG A 1 91 ? 5.160 5.432 -3.724 1.00 87.94 91 ARG A O 1
ATOM 735 N N . SER A 1 92 ? 7.396 5.645 -3.966 1.00 87.44 92 SER A N 1
ATOM 736 C CA . SER A 1 92 ? 7.603 6.665 -2.931 1.00 87.44 92 SER A CA 1
ATOM 737 C C . SER A 1 92 ? 7.074 6.251 -1.544 1.00 87.44 92 SER A C 1
ATOM 739 O O . SER A 1 92 ? 6.287 6.978 -0.936 1.00 87.44 92 SER A O 1
ATOM 741 N N . PRO A 1 93 ? 7.514 5.097 -0.994 1.00 86.69 93 PRO A N 1
ATOM 742 C CA . PRO A 1 93 ? 6.936 4.526 0.226 1.00 86.69 93 PRO A CA 1
ATOM 743 C C . PRO A 1 93 ? 7.081 5.408 1.480 1.00 86.69 93 PRO A C 1
ATOM 745 O O . PRO A 1 93 ? 6.229 5.341 2.359 1.00 86.69 93 PRO A O 1
ATOM 748 N N . TRP A 1 94 ? 8.059 6.320 1.556 1.00 85.44 94 TRP A N 1
ATOM 749 C CA . TRP A 1 94 ? 8.166 7.284 2.674 1.00 85.44 94 TRP A CA 1
ATOM 750 C C . TRP A 1 94 ? 7.094 8.381 2.665 1.00 85.44 94 TRP A C 1
ATOM 752 O O . TRP A 1 94 ? 7.152 9.285 3.498 1.00 85.44 94 TRP A O 1
ATOM 762 N N . ARG A 1 95 ? 6.186 8.393 1.688 1.00 90.94 95 ARG A N 1
ATOM 763 C CA . ARG A 1 95 ? 4.973 9.221 1.706 1.00 90.94 95 ARG A CA 1
ATOM 764 C C . ARG A 1 95 ? 3.740 8.386 2.035 1.00 90.94 95 ARG A C 1
ATOM 766 O O . ARG A 1 95 ? 2.624 8.834 1.829 1.00 90.94 95 ARG A O 1
ATOM 773 N N . ILE A 1 96 ? 3.919 7.154 2.491 1.00 94.31 96 ILE A N 1
ATOM 774 C CA . ILE A 1 96 ? 2.817 6.280 2.864 1.00 94.31 96 ILE A CA 1
ATOM 775 C C . ILE A 1 96 ? 2.889 6.068 4.372 1.00 94.31 96 ILE A C 1
ATOM 777 O O . ILE A 1 96 ? 3.924 5.640 4.889 1.00 94.31 96 ILE A O 1
ATOM 781 N N . SER A 1 97 ? 1.790 6.367 5.054 1.00 95.88 97 SER A N 1
ATOM 782 C CA . SER A 1 97 ? 1.617 6.145 6.488 1.00 95.88 97 SER A CA 1
ATOM 783 C C . SER A 1 97 ? 0.564 5.068 6.710 1.00 95.88 97 SER A C 1
ATOM 785 O O . SER A 1 97 ? -0.525 5.133 6.138 1.00 95.88 97 SER A O 1
ATOM 787 N N . LEU A 1 98 ? 0.893 4.072 7.530 1.00 96.81 98 LEU A N 1
ATOM 788 C CA . LEU A 1 98 ? 0.022 2.943 7.847 1.00 96.81 98 LEU A CA 1
ATOM 789 C C . LEU A 1 98 ? -0.337 2.925 9.333 1.00 96.81 98 LEU A C 1
ATOM 791 O O . LEU A 1 98 ? 0.544 2.953 10.195 1.00 96.81 98 LEU A O 1
ATOM 795 N N . GLY A 1 99 ? -1.626 2.778 9.616 1.00 96.81 99 GLY A N 1
ATOM 796 C CA . GLY A 1 99 ? -2.152 2.487 10.940 1.00 96.81 99 GLY A CA 1
ATOM 797 C C . GLY A 1 99 ? -1.873 1.053 11.406 1.00 96.81 99 GLY A C 1
ATOM 798 O O . GLY A 1 99 ? -1.078 0.292 10.841 1.00 96.81 99 GLY A O 1
ATOM 799 N N . ARG A 1 100 ? -2.556 0.659 12.476 1.00 96.00 100 ARG A N 1
ATOM 800 C CA . ARG A 1 100 ? -2.514 -0.685 13.061 1.00 96.00 100 ARG A CA 1
ATOM 801 C C . ARG A 1 100 ? -3.401 -1.647 12.283 1.00 96.00 100 ARG A C 1
ATOM 803 O O . ARG A 1 100 ? -4.466 -1.279 11.809 1.00 96.00 100 ARG A O 1
ATOM 810 N N . ASN A 1 101 ? -2.993 -2.915 12.221 1.00 95.69 101 ASN A N 1
ATOM 811 C CA . ASN A 1 101 ? -3.785 -4.000 11.624 1.00 95.69 101 ASN A CA 1
ATOM 812 C C . ASN A 1 101 ? -4.241 -3.726 10.180 1.00 95.69 101 ASN A C 1
ATOM 814 O O . ASN A 1 101 ? -5.348 -4.091 9.793 1.00 95.69 101 ASN A O 1
ATOM 818 N N . VAL A 1 102 ? -3.376 -3.092 9.387 1.00 97.38 102 VAL A N 1
ATOM 819 C CA . VAL A 1 102 ? -3.620 -2.870 7.960 1.00 97.38 102 VAL A CA 1
ATOM 820 C C . VAL A 1 102 ? -3.288 -4.132 7.168 1.00 97.38 102 VAL A C 1
ATOM 822 O O . VAL A 1 102 ? -2.227 -4.741 7.357 1.00 97.38 102 VAL A O 1
ATOM 825 N N . VAL A 1 103 ? -4.182 -4.496 6.252 1.00 96.88 103 VAL A N 1
ATOM 826 C CA . VAL A 1 103 ? -4.010 -5.604 5.311 1.00 96.88 103 VAL A CA 1
ATOM 827 C C . VAL A 1 103 ? -3.959 -5.056 3.892 1.00 96.88 103 VAL A C 1
ATOM 829 O O . VAL A 1 103 ? -4.914 -4.452 3.414 1.00 96.88 103 VAL A O 1
ATOM 832 N N . ILE A 1 104 ? -2.848 -5.297 3.205 1.00 96.75 104 ILE A N 1
ATOM 833 C CA . ILE A 1 104 ? -2.651 -4.985 1.791 1.00 96.75 104 ILE A CA 1
ATOM 834 C C . ILE A 1 104 ? -2.531 -6.317 1.066 1.00 96.75 104 ILE A C 1
ATOM 836 O O . ILE A 1 104 ? -1.568 -7.045 1.283 1.00 96.75 104 ILE A O 1
ATOM 840 N N . SER A 1 105 ? -3.504 -6.660 0.230 1.00 95.31 105 SER A N 1
ATOM 841 C CA . SER A 1 105 ? -3.529 -7.947 -0.467 1.00 95.31 105 SER A CA 1
ATOM 842 C C . SER A 1 105 ? -2.541 -8.012 -1.639 1.00 95.31 105 SER A C 1
ATOM 844 O O . SER A 1 105 ? -1.810 -7.072 -1.943 1.00 95.31 105 SER A O 1
ATOM 846 N N . GLU A 1 106 ? -2.462 -9.182 -2.269 1.00 93.62 106 GLU A N 1
ATOM 847 C CA . GLU A 1 106 ? -1.548 -9.449 -3.380 1.00 93.62 106 GLU A CA 1
ATOM 848 C C . GLU A 1 106 ? -1.810 -8.556 -4.601 1.00 93.62 106 GLU A C 1
ATOM 850 O O . GLU A 1 106 ? -2.954 -8.258 -4.935 1.00 93.62 106 GLU A O 1
ATOM 855 N N . GLY A 1 107 ? -0.733 -8.133 -5.266 1.00 93.25 107 GLY A N 1
ATOM 856 C CA . GLY A 1 107 ? -0.780 -7.361 -6.507 1.00 93.25 107 GLY A CA 1
ATOM 857 C C . GLY A 1 107 ? -1.210 -5.902 -6.343 1.00 93.25 107 GLY A C 1
ATOM 858 O O . GLY A 1 107 ? -1.407 -5.215 -7.345 1.00 93.25 107 GLY A O 1
ATOM 859 N N . CYS A 1 108 ? -1.382 -5.411 -5.114 1.00 96.56 108 CYS A N 1
ATOM 860 C CA . CYS A 1 108 ? -1.747 -4.017 -4.888 1.00 96.56 108 CYS A CA 1
ATOM 861 C C . CYS A 1 108 ? -0.627 -3.066 -5.308 1.00 96.56 108 CYS A C 1
ATOM 863 O O . CYS A 1 108 ? 0.556 -3.348 -5.125 1.00 96.56 108 CYS A O 1
ATOM 865 N N . THR A 1 109 ? -1.007 -1.900 -5.816 1.00 96.00 109 THR A N 1
ATOM 866 C CA . THR A 1 109 ? -0.065 -0.824 -6.135 1.00 96.00 109 THR A CA 1
ATOM 867 C C . THR A 1 109 ? -0.395 0.398 -5.294 1.00 96.00 109 THR A C 1
ATOM 869 O O . THR A 1 109 ? -1.497 0.926 -5.409 1.00 96.00 109 THR A O 1
ATOM 872 N N . LEU A 1 110 ? 0.551 0.859 -4.476 1.00 94.81 110 LEU A N 1
ATOM 873 C CA . LEU A 1 110 ? 0.468 2.133 -3.761 1.00 94.81 110 LEU A CA 1
ATOM 874 C C . LEU A 1 110 ? 1.491 3.097 -4.360 1.00 94.81 110 LEU A C 1
ATOM 876 O O . LEU A 1 110 ? 2.698 2.889 -4.232 1.00 94.81 110 LEU A O 1
ATOM 880 N N . ASP A 1 111 ? 1.006 4.131 -5.035 1.00 92.75 111 ASP A N 1
ATOM 881 C CA . ASP A 1 111 ? 1.824 5.106 -5.750 1.00 92.75 111 ASP A CA 1
ATOM 882 C C . ASP A 1 111 ? 1.599 6.501 -5.166 1.00 92.75 111 ASP A C 1
ATOM 884 O O . ASP A 1 111 ? 0.614 7.159 -5.491 1.00 92.75 111 ASP A O 1
ATOM 888 N N . ALA A 1 112 ? 2.492 6.935 -4.273 1.00 90.06 112 ALA A N 1
ATOM 889 C CA . ALA A 1 112 ? 2.408 8.225 -3.589 1.00 90.06 112 ALA A CA 1
ATOM 890 C C . ALA A 1 112 ? 3.299 9.289 -4.257 1.00 90.06 112 ALA A C 1
ATOM 892 O O . ALA A 1 112 ? 4.123 9.940 -3.602 1.00 90.06 112 ALA A O 1
ATOM 893 N N . LYS A 1 113 ? 3.164 9.444 -5.578 1.00 83.44 113 LYS A N 1
ATOM 894 C CA . LYS A 1 113 ? 3.879 10.466 -6.358 1.00 83.44 113 LYS A CA 1
ATOM 895 C C . LYS A 1 113 ? 3.447 11.872 -5.960 1.00 83.44 113 LYS A C 1
ATOM 897 O O . LYS A 1 113 ? 2.399 12.072 -5.369 1.00 83.44 113 LYS A O 1
ATOM 902 N N . GLY A 1 114 ? 4.297 12.847 -6.248 1.00 76.31 114 GLY A N 1
ATOM 903 C CA . GLY A 1 114 ? 4.054 14.245 -5.902 1.00 76.31 114 GLY A CA 1
ATOM 904 C C . GLY A 1 114 ? 4.976 14.746 -4.801 1.00 76.31 114 GLY A C 1
ATOM 905 O O . GLY A 1 114 ? 5.813 14.017 -4.259 1.00 76.31 114 GLY A O 1
ATOM 906 N N . VAL A 1 115 ? 4.846 16.032 -4.518 1.00 77.94 115 VAL A N 1
ATOM 907 C CA . VAL A 1 115 ? 5.699 16.765 -3.572 1.00 77.94 115 VAL A CA 1
ATOM 908 C C . VAL A 1 115 ? 4.875 17.525 -2.545 1.00 77.94 115 VAL A C 1
ATOM 910 O O . VAL A 1 115 ? 5.394 17.805 -1.467 1.00 77.94 115 VAL A O 1
ATOM 913 N N . GLN A 1 116 ? 3.609 17.815 -2.847 1.00 79.81 116 GLN A N 1
ATOM 914 C CA . GLN A 1 116 ? 2.688 18.505 -1.958 1.00 79.81 116 GLN A CA 1
ATOM 915 C C . GLN A 1 116 ? 1.798 17.512 -1.213 1.00 79.81 116 GLN A C 1
ATOM 917 O O . GLN A 1 116 ? 1.457 16.450 -1.737 1.00 79.81 116 GLN A O 1
ATOM 922 N N . GLY A 1 117 ? 1.398 17.880 0.003 1.00 87.06 117 GLY A N 1
ATOM 923 C CA . GLY A 1 117 ? 0.533 17.065 0.853 1.00 87.06 117 GLY A CA 1
ATOM 924 C C . GLY A 1 117 ? 1.250 15.916 1.565 1.00 87.06 117 GLY A C 1
ATOM 925 O O . GLY A 1 117 ? 2.431 15.626 1.347 1.00 87.06 117 GLY A O 1
ATOM 926 N N . GLU A 1 118 ? 0.502 15.246 2.435 1.00 88.56 118 GLU A N 1
ATOM 927 C CA . GLU A 1 118 ? 1.036 14.268 3.387 1.00 88.56 118 GLU A CA 1
ATOM 928 C C . GLU A 1 118 ? 1.267 12.884 2.778 1.00 88.56 118 GLU A C 1
ATOM 930 O O . GLU A 1 118 ? 2.003 12.077 3.354 1.00 88.56 118 GLU A O 1
ATOM 935 N N . GLY A 1 119 ? 0.700 12.622 1.600 1.00 92.62 119 GLY A N 1
ATOM 936 C CA . GLY A 1 119 ? 0.884 11.362 0.908 1.00 92.62 119 GLY A CA 1
ATOM 937 C C . GLY A 1 119 ? -0.34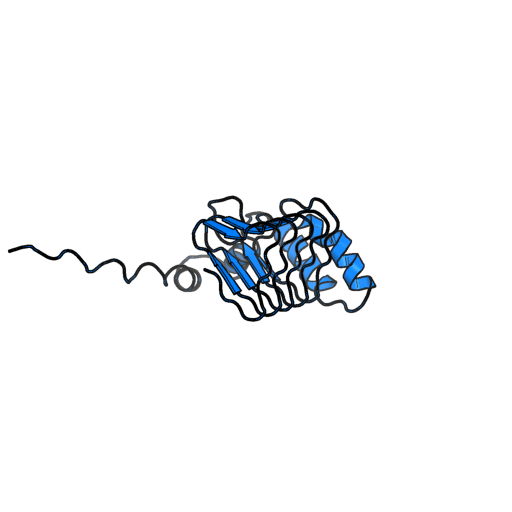7 10.451 0.927 1.00 92.62 119 GLY A C 1
ATOM 938 O O . GLY A 1 119 ? -1.481 10.910 0.826 1.00 92.62 119 GLY A O 1
ATOM 939 N N . ILE A 1 120 ? -0.131 9.140 1.029 1.00 96.25 120 ILE A N 1
ATOM 940 C CA . ILE A 1 120 ? -1.210 8.162 1.233 1.00 96.25 120 ILE A CA 1
ATOM 941 C C . ILE A 1 120 ? -1.256 7.820 2.723 1.00 96.25 120 ILE A C 1
ATOM 943 O O . ILE A 1 120 ? -0.307 7.257 3.265 1.00 96.25 120 ILE A O 1
ATOM 947 N N . ILE A 1 121 ? -2.366 8.133 3.380 1.00 97.00 121 ILE A N 1
ATOM 948 C CA . ILE A 1 121 ? -2.597 7.870 4.799 1.00 97.00 121 ILE A CA 1
ATOM 949 C C . ILE A 1 121 ? -3.652 6.775 4.917 1.00 97.00 121 ILE A C 1
ATOM 951 O O . ILE A 1 121 ? -4.794 6.947 4.492 1.00 97.00 121 ILE A O 1
ATOM 955 N N . ILE A 1 122 ? -3.275 5.649 5.515 1.00 97.69 122 ILE A N 1
ATOM 956 C CA . ILE A 1 122 ? -4.155 4.504 5.746 1.00 97.69 122 ILE A CA 1
ATOM 957 C C . ILE A 1 122 ? -4.374 4.357 7.249 1.00 97.69 122 ILE A C 1
ATOM 959 O O . ILE A 1 122 ? -3.419 4.151 7.993 1.00 97.69 122 ILE A O 1
ATOM 963 N N . GLY A 1 123 ? -5.628 4.457 7.689 1.00 97.69 123 GLY A N 1
ATOM 964 C CA . GLY A 1 123 ? -6.015 4.326 9.091 1.00 97.69 123 GLY A CA 1
ATOM 965 C C . GLY A 1 123 ? -5.917 2.902 9.646 1.00 97.69 123 GLY A C 1
ATOM 966 O O . GLY A 1 123 ? -5.507 1.958 8.969 1.00 97.69 123 GLY A O 1
ATOM 967 N N . ASP A 1 124 ? -6.320 2.749 10.906 1.00 98.12 124 ASP A N 1
ATOM 968 C CA . ASP A 1 124 ? -6.325 1.457 11.595 1.00 98.12 124 ASP A CA 1
ATOM 969 C C . ASP A 1 124 ? -7.388 0.503 11.012 1.00 98.12 124 ASP A C 1
ATOM 971 O O . ASP A 1 124 ? -8.442 0.931 10.543 1.00 98.12 124 ASP A O 1
ATOM 975 N N . TYR A 1 125 ? -7.140 -0.806 11.079 1.00 97.56 125 TYR A N 1
ATOM 976 C CA . TYR A 1 125 ? -8.087 -1.861 10.686 1.00 97.56 125 TYR A CA 1
ATOM 977 C C . TYR A 1 125 ? -8.587 -1.754 9.236 1.00 97.56 125 TYR A C 1
ATOM 979 O O . TYR A 1 125 ? -9.729 -2.102 8.937 1.00 97.56 125 TYR A O 1
ATOM 987 N N . VAL A 1 126 ? -7.743 -1.255 8.332 1.00 98.38 126 VAL A N 1
ATOM 988 C CA . VAL A 1 126 ? -8.078 -1.133 6.910 1.00 98.38 126 VAL A CA 1
ATOM 989 C C . VAL A 1 126 ? -7.714 -2.408 6.154 1.00 98.38 126 VAL A C 1
ATOM 991 O O . VAL A 1 126 ? -6.614 -2.945 6.303 1.00 98.38 126 VAL A O 1
ATOM 994 N N . PHE A 1 127 ? -8.622 -2.854 5.288 1.00 98.12 127 PHE A N 1
ATOM 995 C CA . PHE A 1 127 ? -8.392 -3.939 4.340 1.00 98.12 127 PHE A CA 1
ATOM 996 C C . PHE A 1 127 ? -8.366 -3.403 2.906 1.00 98.12 127 PHE A C 1
ATOM 998 O O . PHE A 1 127 ? -9.277 -2.690 2.492 1.00 98.12 127 PHE A O 1
ATOM 1005 N N . ILE A 1 128 ? -7.337 -3.772 2.144 1.00 98.00 128 ILE A N 1
ATOM 1006 C CA . ILE A 1 128 ? -7.202 -3.481 0.715 1.00 98.00 128 ILE A CA 1
ATOM 1007 C C . ILE A 1 128 ? -7.120 -4.811 -0.036 1.00 98.00 128 ILE A C 1
ATOM 1009 O O . ILE A 1 128 ? -6.175 -5.586 0.145 1.00 98.00 128 ILE A O 1
ATOM 1013 N N . GLY A 1 129 ? -8.123 -5.065 -0.870 1.00 97.00 129 GLY A N 1
ATOM 1014 C CA . GLY A 1 129 ? -8.290 -6.267 -1.675 1.00 97.00 129 GLY A CA 1
ATOM 1015 C C . GLY A 1 129 ? -7.294 -6.363 -2.823 1.00 97.00 129 GLY A C 1
ATOM 1016 O O . GLY A 1 129 ? -6.572 -5.419 -3.130 1.00 97.00 129 GLY A O 1
ATOM 1017 N N . GLN A 1 130 ? -7.227 -7.545 -3.429 1.00 97.06 130 GLN A N 1
ATOM 1018 C CA . GLN A 1 130 ? -6.195 -7.908 -4.400 1.00 97.06 130 GLN A CA 1
ATOM 1019 C C . GLN A 1 130 ? -6.210 -6.996 -5.623 1.00 97.06 130 GLN A C 1
ATOM 1021 O O . GLN A 1 130 ? -7.271 -6.580 -6.085 1.00 97.06 130 GLN A O 1
ATOM 1026 N N . SER A 1 131 ? -5.026 -6.718 -6.166 1.00 97.00 131 SER A N 1
ATOM 1027 C CA . SER A 1 131 ? -4.855 -5.943 -7.400 1.00 97.00 131 SER A CA 1
ATOM 1028 C C . SER A 1 131 ? -5.510 -4.555 -7.373 1.00 97.00 131 SER A C 1
ATOM 1030 O O . SER A 1 131 ? -5.792 -3.982 -8.425 1.00 97.00 131 SER A O 1
ATOM 1032 N N . THR A 1 132 ? -5.737 -3.997 -6.182 1.00 98.06 132 THR A N 1
ATOM 1033 C CA . THR A 1 132 ? -6.231 -2.631 -6.024 1.00 98.06 132 THR A CA 1
ATOM 1034 C C . THR A 1 132 ? -5.091 -1.633 -6.200 1.00 98.06 132 THR A C 1
ATOM 1036 O O . THR A 1 132 ? -3.983 -1.804 -5.683 1.00 98.06 132 THR A O 1
ATOM 1039 N N . ILE A 1 133 ? -5.362 -0.574 -6.956 1.00 97.19 133 ILE A N 1
ATOM 1040 C CA . ILE A 1 133 ? -4.395 0.459 -7.317 1.00 97.19 133 ILE A CA 1
ATOM 1041 C C . ILE A 1 133 ? -4.794 1.759 -6.623 1.00 97.19 133 ILE A C 1
ATOM 1043 O O . ILE A 1 133 ? -5.854 2.310 -6.905 1.00 97.19 133 ILE A O 1
ATOM 1047 N N . ILE A 1 134 ? -3.937 2.272 -5.746 1.00 96.38 134 ILE A N 1
ATOM 1048 C CA . ILE A 1 134 ? -4.091 3.580 -5.107 1.00 96.38 134 ILE A CA 1
ATOM 1049 C C . ILE A 1 134 ? -2.977 4.471 -5.642 1.00 96.38 134 ILE A C 1
ATOM 1051 O O . ILE A 1 134 ? -1.801 4.254 -5.354 1.00 96.38 134 ILE A O 1
ATOM 1055 N N . THR A 1 135 ? -3.347 5.451 -6.455 1.00 93.56 135 THR A N 1
ATOM 1056 C CA . THR A 1 135 ? -2.415 6.353 -7.134 1.00 93.56 135 THR A CA 1
ATOM 1057 C C . THR A 1 135 ? -2.727 7.789 -6.781 1.00 93.56 135 THR A C 1
ATOM 1059 O O . THR A 1 135 ? -3.816 8.285 -7.047 1.00 93.56 135 THR A O 1
ATOM 1062 N N . MET A 1 136 ? -1.738 8.482 -6.255 1.00 90.06 136 MET A N 1
ATOM 1063 C CA . MET A 1 136 ? -1.797 9.901 -5.975 1.00 90.06 136 MET A CA 1
ATOM 1064 C C . MET A 1 136 ? -0.682 10.575 -6.763 1.00 90.06 136 MET A C 1
ATOM 1066 O O . MET A 1 136 ? 0.466 10.135 -6.723 1.00 90.06 136 MET A O 1
ATOM 1070 N N . ALA A 1 137 ? -1.056 11.572 -7.559 1.00 84.12 137 ALA A N 1
ATOM 1071 C CA . ALA A 1 137 ? -0.118 12.321 -8.387 1.00 84.12 137 ALA A CA 1
ATOM 1072 C C . ALA A 1 137 ? 0.412 13.570 -7.668 1.00 84.12 137 ALA A C 1
ATOM 1074 O O . ALA A 1 137 ? 1.597 13.870 -7.799 1.00 84.12 137 ALA A O 1
ATOM 1075 N N . ASP A 1 138 ? -0.445 14.261 -6.912 1.00 83.94 138 ASP A N 1
ATOM 1076 C CA . ASP A 1 138 ? -0.069 15.304 -5.955 1.00 83.94 138 ASP A CA 1
ATOM 1077 C C . ASP A 1 138 ? -1.157 15.430 -4.871 1.00 83.94 138 ASP A C 1
ATOM 1079 O O . ASP A 1 138 ? -2.318 15.099 -5.130 1.00 83.94 138 ASP A O 1
ATOM 1083 N N . GLY A 1 139 ? -0.786 15.868 -3.663 1.00 89.62 139 GLY A N 1
ATOM 1084 C CA . GLY A 1 1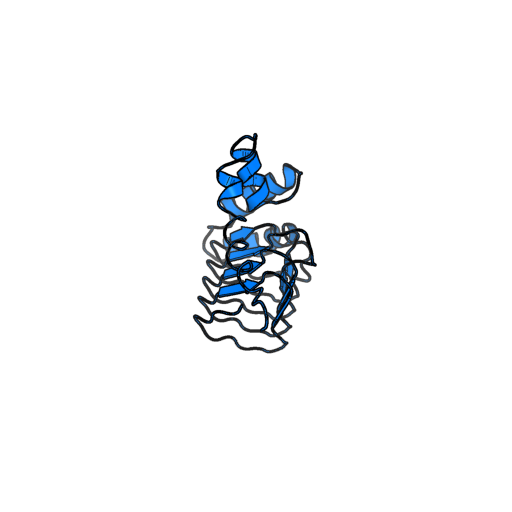39 ? -1.696 16.045 -2.525 1.00 89.62 139 GLY A CA 1
ATOM 1085 C C . GLY A 1 139 ? -1.780 14.856 -1.551 1.00 89.62 139 GLY A C 1
ATOM 1086 O O . GLY A 1 139 ? -0.754 14.293 -1.155 1.00 89.62 139 GLY A O 1
ATOM 1087 N N . THR A 1 140 ? -2.992 14.517 -1.095 1.00 93.88 140 THR A N 1
ATOM 1088 C CA . THR A 1 140 ? -3.221 13.539 -0.013 1.00 93.88 140 THR A CA 1
ATOM 1089 C C . THR A 1 140 ? -4.409 12.614 -0.304 1.00 93.88 140 THR A C 1
ATOM 1091 O O . THR A 1 140 ? -5.500 13.075 -0.639 1.00 93.88 140 THR A O 1
ATOM 1094 N N . ILE A 1 141 ? -4.220 11.305 -0.108 1.00 96.38 141 ILE A N 1
ATOM 1095 C CA . ILE A 1 141 ? -5.312 10.322 -0.015 1.00 96.38 141 ILE A CA 1
ATOM 1096 C C . ILE A 1 141 ? -5.427 9.865 1.434 1.00 96.38 141 ILE A C 1
ATOM 1098 O O . ILE A 1 141 ? -4.469 9.327 1.983 1.00 96.38 141 ILE A O 1
ATOM 1102 N N . GLU A 1 142 ? -6.603 10.020 2.029 1.00 97.12 142 GLU A N 1
ATOM 1103 C CA . GLU A 1 142 ? -6.904 9.535 3.376 1.00 97.12 142 GLU A CA 1
ATOM 1104 C C . GLU A 1 142 ? -7.909 8.388 3.319 1.00 97.12 142 GLU A C 1
ATOM 1106 O O . GLU A 1 142 ? -9.013 8.544 2.798 1.00 97.12 142 GLU A O 1
ATOM 1111 N N . ILE A 1 143 ? -7.548 7.243 3.894 1.00 97.75 143 ILE A N 1
ATOM 1112 C CA . ILE A 1 143 ? -8.439 6.097 4.065 1.00 97.75 143 ILE A CA 1
ATOM 1113 C C . ILE A 1 143 ? -8.739 5.944 5.550 1.00 97.75 143 ILE A C 1
ATOM 1115 O O . ILE A 1 143 ? -7.859 5.616 6.347 1.00 97.75 143 ILE A O 1
ATOM 1119 N N . GLY A 1 144 ? -9.993 6.198 5.920 1.00 97.94 144 GLY A N 1
ATOM 1120 C CA . GLY A 1 144 ? -10.444 6.145 7.301 1.00 97.94 144 GLY A CA 1
ATOM 1121 C C . GLY A 1 144 ? -10.391 4.744 7.907 1.00 97.94 144 GLY A C 1
ATOM 1122 O O . GLY A 1 144 ? -10.494 3.729 7.221 1.00 97.94 144 GLY A O 1
ATOM 1123 N N . GLU A 1 145 ? -10.274 4.716 9.231 1.00 98.19 145 GLU A N 1
ATOM 1124 C CA . GLU A 1 145 ? -10.268 3.505 10.054 1.00 98.19 145 GLU A CA 1
ATOM 1125 C C . GLU A 1 145 ? -11.436 2.554 9.747 1.00 98.19 145 GLU A C 1
ATOM 1127 O O . GLU A 1 145 ? -12.576 2.991 9.560 1.00 98.19 145 GLU A O 1
ATOM 1132 N N . GLY A 1 146 ? -11.161 1.248 9.750 1.00 97.75 146 GLY A N 1
ATOM 1133 C CA . GLY A 1 146 ? -12.163 0.195 9.573 1.00 97.75 146 GLY A CA 1
ATOM 1134 C C . GLY A 1 146 ? -12.725 0.099 8.156 1.00 97.75 146 GLY A C 1
ATOM 1135 O O . GLY A 1 146 ? -13.761 -0.529 7.952 1.00 97.75 146 GLY A O 1
ATOM 1136 N N . THR A 1 147 ? -12.094 0.760 7.187 1.00 98.38 147 THR A N 1
ATOM 1137 C CA . THR A 1 147 ? -12.521 0.732 5.786 1.00 98.38 147 THR A CA 1
ATOM 1138 C C . THR A 1 147 ? -12.090 -0.562 5.108 1.00 98.38 147 THR A C 1
ATOM 1140 O O . THR A 1 147 ? -10.956 -1.017 5.257 1.00 98.38 147 THR A O 1
ATOM 1143 N N . ASN A 1 148 ? -12.989 -1.134 4.313 1.00 98.12 148 ASN A N 1
ATOM 1144 C CA . ASN A 1 148 ? -12.735 -2.304 3.491 1.00 98.12 148 ASN A CA 1
ATOM 1145 C C . ASN A 1 148 ? -12.859 -1.925 2.014 1.00 98.12 148 ASN A C 1
ATOM 1147 O O . ASN A 1 148 ? -13.930 -1.561 1.530 1.00 98.12 148 ASN A O 1
ATOM 1151 N N . ILE A 1 149 ? -11.741 -1.996 1.303 1.00 98.00 149 ILE A N 1
ATOM 1152 C CA . ILE A 1 149 ? -11.669 -1.801 -0.137 1.00 98.00 149 ILE A CA 1
ATOM 1153 C C . ILE A 1 149 ? -11.531 -3.183 -0.751 1.00 98.00 149 ILE A C 1
ATOM 1155 O O . ILE A 1 149 ? -10.546 -3.874 -0.501 1.00 98.00 149 ILE A O 1
ATOM 1159 N N . SER A 1 150 ? -12.504 -3.585 -1.560 1.00 97.75 150 SER A N 1
ATOM 1160 C CA . SER A 1 150 ? -12.479 -4.879 -2.241 1.00 97.75 150 SER A CA 1
ATOM 1161 C C . SER A 1 150 ? -11.400 -4.938 -3.335 1.00 97.75 150 SER A C 1
ATOM 1163 O O . SER A 1 150 ? -10.612 -4.009 -3.530 1.00 97.75 150 SER A O 1
ATOM 1165 N N . SER A 1 151 ? -11.321 -6.070 -4.032 1.00 97.81 151 SER A N 1
ATOM 1166 C CA . SER A 1 151 ? -10.327 -6.305 -5.082 1.00 97.81 151 SER A CA 1
ATOM 1167 C C . SER A 1 151 ? -10.594 -5.494 -6.355 1.00 97.81 151 SER A C 1
ATOM 1169 O O . SER A 1 151 ? -11.733 -5.142 -6.664 1.00 97.81 151 SER A O 1
ATOM 1171 N N . PHE A 1 152 ? -9.533 -5.263 -7.128 1.00 97.69 152 PHE A N 1
ATO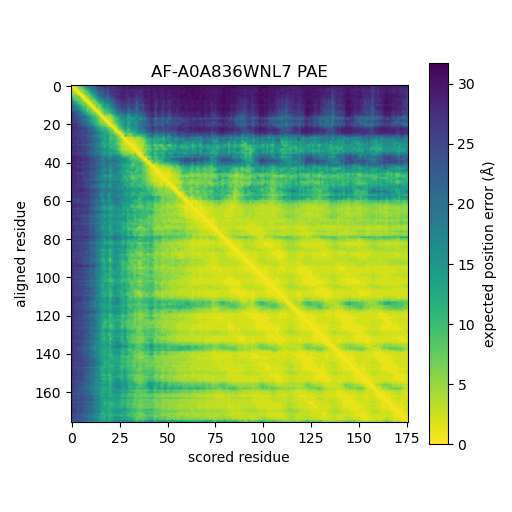M 1172 C CA . PHE A 1 152 ? -9.554 -4.616 -8.444 1.00 97.69 152 PHE A CA 1
ATOM 1173 C C . PHE A 1 152 ? -10.099 -3.183 -8.452 1.00 97.69 152 PHE A C 1
ATOM 1175 O O . PHE A 1 152 ? -10.527 -2.683 -9.492 1.00 97.69 152 PHE A O 1
ATOM 1182 N N . CYS A 1 153 ? -10.066 -2.497 -7.312 1.00 97.88 153 CYS A N 1
ATOM 1183 C CA . CYS A 1 153 ? -10.434 -1.091 -7.246 1.00 97.88 153 CYS A CA 1
ATOM 1184 C C . CYS A 1 153 ? -9.306 -0.209 -7.784 1.00 97.88 153 CYS A C 1
ATOM 1186 O O . CYS A 1 153 ? -8.122 -0.554 -7.716 1.00 97.88 153 CYS A O 1
ATOM 1188 N N . ARG A 1 154 ? -9.658 0.981 -8.264 1.00 97.00 154 ARG A N 1
ATOM 1189 C CA . ARG A 1 154 ? -8.682 2.026 -8.569 1.00 97.00 154 ARG A CA 1
ATOM 1190 C C . ARG A 1 154 ? -9.093 3.328 -7.886 1.00 97.00 154 ARG A C 1
ATOM 1192 O O . ARG A 1 154 ? -10.183 3.835 -8.118 1.00 97.00 154 ARG A O 1
ATOM 1199 N N . ILE A 1 155 ? -8.216 3.848 -7.037 1.00 96.12 155 ILE A N 1
ATOM 1200 C CA . ILE A 1 155 ? -8.419 5.081 -6.275 1.00 96.12 155 ILE A CA 1
ATOM 1201 C C . ILE A 1 155 ? -7.347 6.070 -6.724 1.00 96.12 155 ILE A C 1
ATOM 1203 O O . ILE A 1 155 ? -6.152 5.811 -6.577 1.00 96.12 155 ILE A O 1
ATOM 1207 N N . GLY A 1 156 ? -7.777 7.167 -7.332 1.00 93.19 156 GLY A N 1
ATOM 1208 C CA . GLY A 1 156 ? -6.932 8.214 -7.887 1.00 93.19 156 GLY A CA 1
ATOM 1209 C C . GLY A 1 156 ? -7.128 9.540 -7.161 1.00 93.19 156 GLY A C 1
ATOM 1210 O O . GLY A 1 156 ? -8.227 9.819 -6.707 1.00 93.19 156 GLY A O 1
ATOM 1211 N N . THR A 1 157 ? -6.095 10.380 -7.088 1.00 89.06 157 THR A N 1
ATOM 1212 C CA . THR A 1 157 ? -6.289 11.813 -6.815 1.00 89.06 157 THR A CA 1
ATOM 1213 C C . THR A 1 157 ? -5.189 12.677 -7.429 1.00 89.06 157 THR A C 1
ATOM 1215 O O . THR A 1 157 ? -4.069 12.216 -7.681 1.00 89.06 157 THR A O 1
ATOM 1218 N N . LEU A 1 158 ? -5.527 13.947 -7.641 1.00 85.50 158 LEU A N 1
ATOM 1219 C CA . LEU A 1 158 ? -4.624 15.046 -8.011 1.00 85.50 158 LEU A CA 1
ATOM 1220 C C . LEU A 1 158 ? -4.635 16.180 -6.972 1.00 85.50 158 LEU A C 1
ATOM 1222 O O . LEU A 1 158 ? -4.068 17.240 -7.214 1.00 85.50 158 LEU A O 1
ATOM 1226 N N . GLY A 1 159 ? -5.334 15.980 -5.857 1.00 87.69 159 GLY A N 1
ATOM 1227 C CA . GLY A 1 159 ? -5.482 16.960 -4.794 1.00 87.69 159 GLY A CA 1
ATOM 1228 C C . GLY A 1 159 ? -5.735 16.247 -3.475 1.00 87.69 159 GLY A C 1
ATOM 1229 O O . GLY A 1 159 ? -4.877 15.521 -2.984 1.00 87.69 159 GLY A O 1
ATOM 1230 N N . HIS A 1 160 ? -6.911 16.443 -2.886 1.00 91.56 160 HIS A N 1
ATOM 1231 C CA . HIS A 1 160 ? -7.283 15.776 -1.639 1.00 91.56 160 HIS A CA 1
ATOM 1232 C C . HIS A 1 160 ? -8.485 14.863 -1.863 1.00 91.56 160 HIS A C 1
ATOM 1234 O O . HIS A 1 160 ? -9.539 15.328 -2.293 1.00 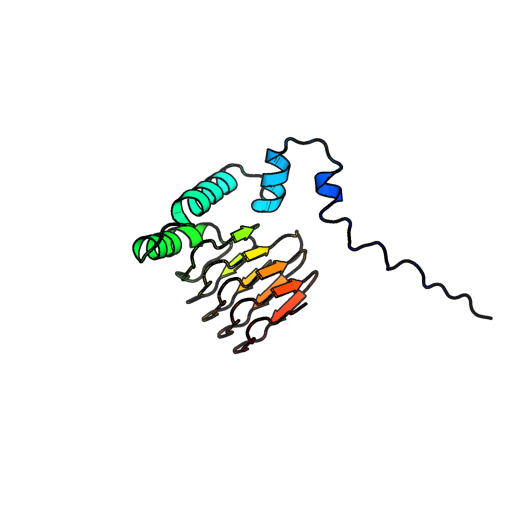91.56 160 HIS A O 1
ATOM 1240 N N . THR A 1 161 ? -8.325 13.574 -1.566 1.00 94.31 161 THR A N 1
ATOM 1241 C CA . THR A 1 161 ? -9.418 12.593 -1.598 1.00 94.31 161 THR A CA 1
ATOM 1242 C C . THR A 1 161 ? -9.491 11.889 -0.254 1.00 94.31 161 THR A C 1
ATOM 1244 O O . THR A 1 161 ? -8.509 11.313 0.218 1.00 94.31 161 THR A O 1
ATOM 1247 N N . ARG A 1 162 ? -10.676 11.898 0.360 1.00 95.75 162 ARG A N 1
ATOM 1248 C CA . ARG A 1 162 ? -10.913 11.297 1.674 1.00 95.75 162 ARG A CA 1
ATOM 1249 C C . ARG A 1 162 ? -12.004 10.243 1.604 1.00 95.75 162 ARG A C 1
ATOM 1251 O O . ARG A 1 162 ? -13.162 10.550 1.340 1.00 95.75 162 ARG A O 1
ATOM 1258 N N . ILE A 1 163 ? -11.636 9.010 1.919 1.00 96.94 163 ILE A N 1
ATOM 1259 C CA . ILE A 1 163 ? -12.568 7.921 2.193 1.00 96.94 163 ILE A CA 1
ATOM 1260 C C . ILE A 1 163 ? -12.824 7.915 3.701 1.00 96.94 163 ILE A C 1
ATOM 1262 O O . ILE A 1 163 ? -11.889 7.886 4.504 1.00 96.94 163 ILE A O 1
ATOM 1266 N N . GLY A 1 164 ? -14.099 7.990 4.085 1.00 97.44 164 GLY A N 1
ATOM 1267 C CA . GLY A 1 164 ? -14.528 8.041 5.484 1.00 97.44 164 GLY A CA 1
ATOM 1268 C C . GLY A 1 164 ? -14.151 6.797 6.296 1.00 97.44 164 GLY A C 1
ATOM 1269 O O . GLY A 1 164 ? -13.537 5.859 5.801 1.00 97.44 164 GLY A O 1
ATOM 1270 N N . LYS A 1 165 ? -14.529 6.782 7.578 1.00 98.25 165 LYS A N 1
ATOM 1271 C CA . LYS A 1 165 ? -14.350 5.607 8.445 1.00 98.25 165 LYS A CA 1
ATOM 1272 C C . LYS A 1 165 ? -15.432 4.564 8.166 1.00 98.25 165 LYS A C 1
ATOM 1274 O O . LYS A 1 165 ? -16.566 4.938 7.879 1.00 98.25 165 LYS A O 1
ATOM 1279 N N . LYS A 1 166 ? -15.103 3.279 8.342 1.00 97.81 166 LYS A N 1
ATOM 1280 C CA . LYS A 1 166 ? -16.031 2.139 8.213 1.00 97.81 166 LYS A CA 1
ATOM 1281 C C . LYS A 1 166 ? -16.760 2.102 6.865 1.00 97.81 166 LYS A C 1
ATOM 1283 O O . LYS A 1 166 ? -17.938 1.761 6.796 1.00 97.81 166 LYS A O 1
ATOM 1288 N N . VAL A 1 167 ? -16.062 2.480 5.797 1.00 98.12 167 VAL A N 1
ATOM 1289 C CA . VAL A 1 167 ? -16.603 2.444 4.436 1.00 98.12 167 VAL A CA 1
ATOM 1290 C C . VAL A 1 167 ? -16.352 1.070 3.824 1.00 98.12 167 VAL A C 1
ATOM 1292 O O . VAL A 1 167 ? -15.283 0.490 4.002 1.00 98.12 167 VAL A O 1
ATOM 1295 N N . LEU A 1 168 ? -17.325 0.560 3.073 1.00 97.81 168 LEU A N 1
ATOM 1296 C CA . LEU A 1 168 ? -17.143 -0.593 2.198 1.00 97.81 168 LEU A CA 1
ATOM 1297 C C . LEU A 1 168 ? -17.135 -0.109 0.746 1.00 97.81 168 LEU A C 1
ATOM 1299 O O . LEU A 1 168 ? -18.108 0.486 0.289 1.00 97.81 168 LEU A O 1
ATOM 1303 N N . ILE A 1 169 ? -16.051 -0.381 0.023 1.00 97.69 169 ILE A N 1
ATOM 1304 C CA . ILE A 1 169 ? -15.956 -0.162 -1.422 1.00 97.69 169 ILE A CA 1
ATOM 1305 C C . ILE A 1 169 ? -16.008 -1.527 -2.104 1.00 97.69 169 ILE A C 1
ATOM 1307 O O . ILE A 1 169 ? -15.172 -2.396 -1.834 1.00 97.69 169 ILE A O 1
ATOM 1311 N N . ALA A 1 170 ? -17.007 -1.718 -2.965 1.00 97.69 170 ALA A N 1
ATOM 1312 C CA . ALA A 1 170 ? -17.197 -2.952 -3.720 1.00 97.69 170 ALA A CA 1
ATOM 1313 C C . ALA A 1 170 ? -16.074 -3.174 -4.744 1.00 97.69 170 ALA A C 1
ATOM 1315 O O . ALA A 1 170 ? -15.313 -2.262 -5.064 1.00 97.69 170 ALA A O 1
ATOM 1316 N N . ALA A 1 171 ? -15.946 -4.410 -5.229 1.00 96.75 171 ALA A N 1
ATOM 1317 C CA . ALA A 1 171 ? -14.906 -4.758 -6.191 1.00 96.75 171 ALA A CA 1
ATOM 1318 C C . ALA A 1 171 ? -15.087 -3.977 -7.500 1.00 96.75 171 ALA A C 1
ATOM 1320 O O . ALA A 1 171 ? -16.211 -3.657 -7.885 1.00 96.75 171 ALA A O 1
ATOM 1321 N N . TYR A 1 172 ? -13.980 -3.710 -8.196 1.00 97.19 172 TYR A N 1
ATOM 1322 C CA . TYR A 1 172 ? -13.964 -3.009 -9.490 1.00 97.19 172 TYR A CA 1
ATOM 1323 C C . TYR A 1 172 ? -14.452 -1.550 -9.463 1.00 97.19 172 TYR A C 1
ATOM 1325 O O . TYR A 1 172 ? -14.729 -0.970 -10.514 1.00 97.19 172 TYR A O 1
ATOM 1333 N N . CYS A 1 173 ? -14.528 -0.914 -8.292 1.00 97.62 173 CYS A N 1
ATOM 1334 C CA . CYS A 1 173 ? -14.870 0.503 -8.208 1.00 97.62 173 CYS A CA 1
ATOM 1335 C C . CYS A 1 173 ? -13.719 1.412 -8.661 1.00 97.62 173 CYS A C 1
ATOM 1337 O O . CYS A 1 173 ? -12.539 1.143 -8.413 1.00 97.62 173 CYS A O 1
ATOM 1339 N N . TYR A 1 174 ? -14.088 2.544 -9.263 1.00 95.94 174 TYR A N 1
ATOM 1340 C CA . TYR A 1 174 ? -13.178 3.632 -9.602 1.00 95.94 174 TYR A CA 1
ATOM 1341 C C . TYR A 1 174 ? -13.562 4.892 -8.824 1.00 95.94 174 TYR A C 1
ATOM 1343 O O . TYR A 1 174 ? -14.687 5.370 -8.943 1.00 95.94 174 TYR A O 1
ATOM 1351 N N . VAL A 1 175 ? -12.640 5.402 -8.009 1.00 92.19 175 VAL A N 1
ATOM 1352 C CA . VAL A 1 175 ? -12.827 6.599 -7.176 1.00 92.19 175 VAL A CA 1
ATOM 1353 C C . VAL A 1 175 ? -11.767 7.621 -7.574 1.00 92.19 175 VAL A C 1
ATOM 1355 O O . VAL A 1 175 ? -10.584 7.277 -7.608 1.00 92.19 175 VAL A O 1
ATOM 1358 N N . VAL A 1 176 ? -12.183 8.848 -7.888 1.00 86.44 176 VAL A N 1
ATOM 1359 C CA . VAL A 1 176 ? -11.322 9.962 -8.327 1.00 86.44 176 VAL A CA 1
ATOM 1360 C C . VAL A 1 176 ? -11.624 11.239 -7.568 1.00 86.44 176 VAL A C 1
ATOM 1362 O O . VAL A 1 176 ? -12.807 11.430 -7.216 1.00 86.44 176 VAL A O 1
#

Radius of gyration: 17.94 Å; Cα contacts (8 Å, |Δi|>4): 399; chains: 1; bounding box: 44×61×41 Å

pLDDT: mean 80.0, std 19.69, range [30.48, 98.38]

Secondary structure (DSSP, 8-state):
--------SSSTTSHHHHHHHHS----HHHHHHHHHT-SS-HHHHHHHHHHHHHHSS--HHHHHHHHHHHGGGTSSEESS--EE-TT-EEESGGGEEE-TT-EE-TT-EEEE--SSS-EEEE-TT-EE-TT-EEEESSSEEEE-TT-EE-TT-EEEESSEEEE-TT-EE-TT-EE-

Solvent-accessible surface area (backbone atoms only — not comparable to full-atom values): 9171 Å² total; per-residue (Å²): 142,79,86,84,85,85,86,80,87,84,75,86,81,67,57,85,63,57,45,72,76,74,60,75,97,68,58,70,67,58,54,51,40,51,68,44,42,62,63,95,52,69,64,64,46,51,53,47,49,53,49,51,66,65,45,25,71,46,73,65,71,66,24,39,50,50,37,34,66,55,51,51,75,52,31,57,40,50,72,44,65,42,48,53,36,45,56,53,45,68,20,22,39,61,28,28,34,39,29,33,61,25,33,40,30,36,47,18,34,43,31,30,47,60,83,49,65,78,18,35,38,40,29,35,49,22,39,38,26,38,46,20,35,39,41,32,55,26,26,30,40,39,38,26,39,48,17,37,37,33,33,49,21,37,40,43,37,76,39,80,42,78,48,60,61,62,39,78,42,64,61,62,40,79,45,112

Mean predicted aligned error: 10.54 Å

Foldseek 3Di:
DDDDPDPDPPPPPPCPPVVLVPDDDDDPVVSVCCWAAVDPDPVLVVLVCCCCVVLQADDDPVSQVSCQPRVCVNALEAQERERAEHCEREGNRNLEYYEAHEYHYELEYQAQAEDAESTEYEYACEYAEYNEYEHENYYYEAEAALEYEYEQEYAYDPYYHYDYHNHYHDYNHYHD

Sequence (176 aa):
MMRIRGLQEGELKTEGTQAALTRGPGSALAKYRRVVVGRRQWRALLEYELITGFFGGWPGALGLWLRRCFYPRLFRECAGKPIIGRHVVLRSPWRISLGRNVVISEGCTLDAKGVQGEGIIIGDYVFIGQSTIITMADGTIEIGEGTNISSFCRIGTLGHTRIGKKVLIAAYCYVV

Nearest PDB structures (foldseek):
  4n6b-assembly1_E  TM=5.956E-01  e=2.809E-02  Glycine max
  7d6c-assembly2_5  TM=4.459E-01  e=5.433E-02  Synechococcus elongatus PCC 7942 = FACHB-805
  4hzc-assembly1_E  TM=4.607E-01  e=3.136E-02  Brucella abortus S1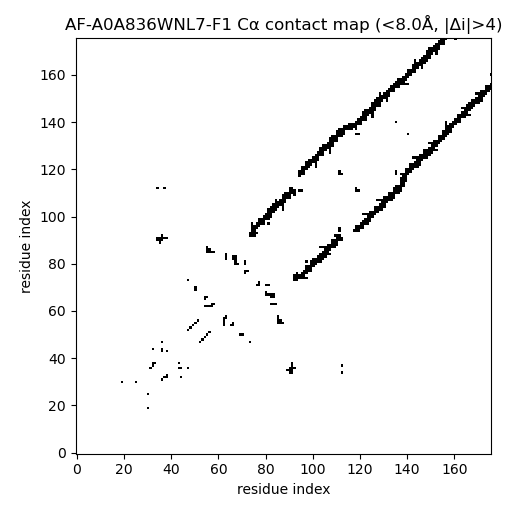9
  4mzu-assembly1_A  TM=2.685E-01  e=8.911E-02  Shewanella denitrificans OS217
  5f42-assembly1_A  TM=3.143E-01  e=2.397E-01  Francisella tularensis subsp. novicida U112